Protein AF-A0AAV4WZP2-F1 (afdb_monomer_lite)

Foldseek 3Di:
DDPQLVQLLVLLVVVCVVVVHDSVVLPNSQLSVVCSQQLALDLVLSVVRPPDDNVSSVVCVNVSNVSSVVVCVVVVHDHRRPDDDDDPDDCDVVLVVLLVVDDPVLSVLVCCCVVPNLALVVSCVVSVHDSVVSLVSVLVSLLSPHDDDCVSVVDDVVLLVQLLLLCQEPPNVNPPVDQVVSCVSGDPPNDSSSNSNSLSNQCNVQNNPGSGHPVPPDDDDDDDDDDDDDDDDDDDDDDDDDDDDDDDDDDDDDDDDDDDDDDDDDDDDDDDDDDD

Radius of gyration: 31.9 Å; chains: 1; bounding box: 79×59×104 Å

Secondary structure (DSSP, 8-state):
--HHHHHHHHHHHHHHHHHT--HHHH--HHHHHHHHHH---SHHHHHTSTT--HHHHHHHHHHHHHHHHHHHHHHTPPS--------SS---HHHHHHHTTS-HHHHHHHHHHHHT-S-HHHHHHHTT--HHHHHHHHHHHHHTT---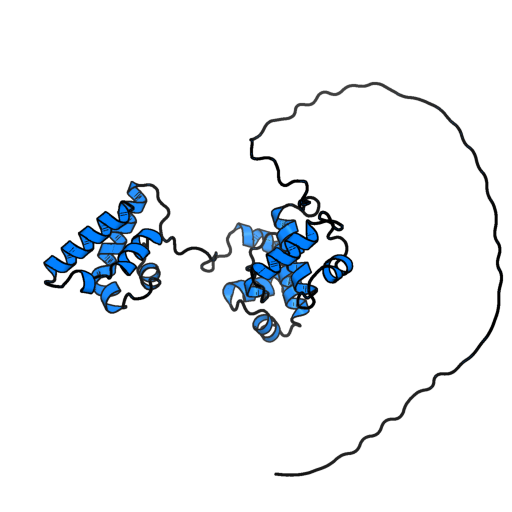-GGGGT--HHHHHHHHHHHHSTTTTT--S-HHHHHHHS-TT--HHHHHHHHHHHHHHH-TT----GGG------------------------------------------------------------

Sequence (276 aa):
MGDLYKKVMKLRNSIADNDGLAPYMVFSNKNLLDIATHRPVSIESLSQIEGIPSARISKFGKSIITLVKDFCKEHGLKDDVFSTAETSPQIQEADASLMEKLNSSIQATYLLSKNGTQDLNAVASARSLSINTVVNHMIEAIKIGLPASLSCFGMSQEIFDVISKVIQSPPLNGDVSRLTPIKQLCPEYIEFNHIKVVIAMLSQKYGVNEIPSESNKHSPEHQSSATRPDTSAIETSPSIISKENNSNKRKESSYFSQSKDAPAMKKLKSSKLFNL

Organism: NCBI:txid1538125

InterPro domains:
  IPR002121 HRDC domain [PF00570] (3-67)
  IPR002121 HRDC domain [PS50967] (1-78)
  IPR002121 HRDC domain [SM00341] (1-78)
  IPR010997 HRDC-like superfamily [SSF47819] (4-80)
  IPR029491 Helicase Helix-turn-helix domain [PF14493] (106-199)
  IPR044876 HRDC domain superfamily [G3DSA:1.10.150.80] (2-82)

pLDDT: mean 74.05, std 23.67, range [27.05, 96.94]

Structure (mmCIF, N/CA/C/O backbone):
data_AF-A0AAV4WZP2-F1
#
_entry.id   AF-A0AAV4WZP2-F1
#
loop_
_atom_site.group_PDB
_atom_site.id
_atom_site.type_symbol
_atom_site.label_atom_id
_atom_site.label_alt_id
_atom_site.label_comp_id
_atom_site.label_asym_id
_atom_site.label_entity_id
_atom_site.label_seq_id
_atom_site.pdbx_PDB_ins_code
_atom_site.Cartn_x
_atom_site.Cartn_y
_atom_site.Cartn_z
_atom_site.occupancy
_atom_site.B_iso_or_equiv
_atom_site.auth_seq_id
_atom_site.auth_comp_id
_atom_site.auth_asym_id
_atom_site.auth_atom_id
_atom_site.pdbx_PDB_model_num
ATOM 1 N N . MET A 1 1 ? -16.836 -4.167 -28.697 1.00 50.22 1 MET A N 1
ATOM 2 C CA . MET A 1 1 ? -15.424 -3.823 -28.994 1.00 50.22 1 MET A CA 1
ATOM 3 C C . MET A 1 1 ? -15.318 -2.314 -29.171 1.00 50.22 1 MET A C 1
ATOM 5 O O . MET A 1 1 ? -16.002 -1.788 -30.043 1.00 50.22 1 MET A O 1
ATOM 9 N N . GLY A 1 2 ? -14.557 -1.632 -28.307 1.00 76.62 2 GLY A N 1
ATOM 10 C CA . GLY A 1 2 ? -14.524 -0.162 -28.207 1.00 76.62 2 GLY A CA 1
ATOM 11 C C . GLY A 1 2 ? -13.910 0.551 -29.420 1.00 76.62 2 GLY A C 1
ATOM 12 O O . GLY A 1 2 ? -13.137 -0.037 -30.175 1.00 76.62 2 GLY A O 1
ATOM 13 N N . ASP A 1 3 ? -14.252 1.825 -29.613 1.00 85.69 3 ASP A N 1
ATOM 14 C CA . ASP A 1 3 ? -13.881 2.581 -30.819 1.00 85.69 3 ASP A CA 1
ATOM 15 C C . ASP A 1 3 ? -12.388 2.928 -30.904 1.00 85.69 3 ASP A C 1
ATOM 17 O O . ASP A 1 3 ? -11.824 2.925 -32.002 1.00 85.69 3 ASP A O 1
ATOM 21 N N . LEU A 1 4 ? -11.708 3.093 -29.762 1.00 86.31 4 LEU A N 1
ATOM 22 C CA . LEU A 1 4 ? -10.252 3.259 -29.718 1.00 86.31 4 LEU A CA 1
ATOM 23 C C . LEU A 1 4 ? -9.526 2.035 -30.289 1.00 86.31 4 LEU A C 1
ATOM 25 O O . LEU A 1 4 ? -8.651 2.182 -31.135 1.00 86.31 4 LEU A O 1
ATOM 29 N N . TYR A 1 5 ? -9.936 0.821 -29.907 1.00 89.56 5 TYR A N 1
ATOM 30 C CA . TYR A 1 5 ? -9.338 -0.421 -30.411 1.00 89.56 5 TYR A CA 1
ATOM 31 C C . TYR A 1 5 ? -9.370 -0.488 -31.943 1.00 89.56 5 TYR A C 1
ATOM 33 O O . TYR A 1 5 ? -8.372 -0.826 -32.577 1.00 89.56 5 TYR A O 1
ATOM 41 N N . LYS A 1 6 ? -10.494 -0.091 -32.556 1.00 89.88 6 LYS A N 1
ATOM 42 C CA . LYS A 1 6 ? -10.635 -0.046 -34.019 1.00 89.88 6 LYS A CA 1
ATOM 43 C C . LYS A 1 6 ? -9.667 0.961 -34.646 1.00 89.88 6 LYS A C 1
ATOM 45 O O . LYS A 1 6 ? -9.056 0.648 -35.668 1.00 89.88 6 LYS A O 1
ATOM 50 N N . LYS A 1 7 ? -9.509 2.152 -34.052 1.00 90.00 7 LYS A N 1
ATOM 51 C CA . LYS A 1 7 ? -8.556 3.171 -34.531 1.00 90.00 7 LYS A CA 1
ATOM 52 C C . LYS A 1 7 ? -7.106 2.670 -34.415 1.00 90.00 7 LYS A C 1
ATOM 54 O O . LYS A 1 7 ? -6.366 2.750 -35.393 1.00 90.00 7 LYS A O 1
ATOM 59 N N . VAL A 1 8 ? -6.718 2.079 -33.281 1.00 89.94 8 VAL A N 1
ATOM 60 C CA . VAL A 1 8 ? -5.356 1.542 -33.069 1.00 89.94 8 VAL A CA 1
ATOM 61 C C . VAL A 1 8 ? -5.075 0.367 -34.018 1.00 89.94 8 VAL A C 1
ATOM 63 O O . VAL A 1 8 ? -4.001 0.290 -34.611 1.00 89.94 8 VAL A O 1
ATOM 66 N N . MET A 1 9 ? -6.054 -0.513 -34.245 1.00 90.94 9 MET A N 1
ATOM 67 C CA . MET A 1 9 ? -5.939 -1.618 -35.203 1.00 90.94 9 MET A CA 1
ATOM 68 C C . MET A 1 9 ? -5.729 -1.123 -36.641 1.00 90.94 9 MET A C 1
ATOM 70 O O . MET A 1 9 ? -4.874 -1.656 -37.349 1.00 90.94 9 MET A O 1
ATOM 74 N N . LYS A 1 10 ? -6.469 -0.089 -37.067 1.00 91.75 10 LYS A N 1
ATOM 75 C CA . LYS A 1 10 ? -6.276 0.544 -38.382 1.00 91.75 10 LYS A CA 1
ATOM 76 C C . LYS A 1 10 ? -4.876 1.140 -38.519 1.00 91.75 10 LYS A C 1
ATOM 78 O O . LYS A 1 10 ? -4.220 0.903 -39.528 1.00 91.75 10 LYS A O 1
ATOM 83 N N . LEU A 1 11 ? -4.404 1.853 -37.495 1.00 91.19 11 LEU A N 1
ATOM 84 C CA . LEU A 1 11 ? -3.062 2.435 -37.491 1.00 91.19 11 LEU A CA 1
ATOM 85 C C . LEU A 1 11 ? -1.972 1.358 -37.579 1.00 91.19 11 LEU A C 1
ATOM 87 O O . LEU A 1 11 ? -1.056 1.488 -38.383 1.00 91.19 11 LEU A O 1
ATOM 91 N N . ARG A 1 12 ? -2.093 0.263 -36.818 1.00 92.69 12 ARG A N 1
ATOM 92 C CA . ARG A 1 12 ? -1.162 -0.873 -36.897 1.00 92.69 12 ARG A CA 1
ATOM 93 C C . ARG A 1 12 ? -1.079 -1.440 -38.313 1.00 92.69 12 ARG A C 1
ATOM 95 O O . ARG A 1 12 ? 0.021 -1.707 -38.780 1.00 92.69 12 ARG A O 1
ATOM 102 N N . ASN A 1 13 ? -2.221 -1.642 -38.968 1.00 89.88 13 ASN A N 1
ATOM 103 C CA . ASN A 1 13 ? -2.248 -2.177 -40.329 1.00 89.88 13 ASN A CA 1
ATOM 104 C C . ASN A 1 13 ? -1.582 -1.207 -41.313 1.00 89.88 13 ASN A C 1
ATOM 106 O O . ASN A 1 13 ? -0.731 -1.630 -42.077 1.00 89.88 13 ASN A O 1
ATOM 110 N N . SER A 1 14 ? -1.858 0.095 -41.207 1.00 92.38 14 SER A N 1
ATOM 111 C CA . SER A 1 14 ? -1.189 1.099 -42.044 1.00 92.38 14 SER A CA 1
ATOM 112 C C . SER A 1 14 ? 0.331 1.126 -41.840 1.00 92.38 14 SER A C 1
ATOM 114 O O . SER A 1 14 ? 1.073 1.236 -42.809 1.00 92.38 14 SER A O 1
ATOM 116 N N . ILE A 1 15 ? 0.810 0.995 -40.598 1.00 89.62 15 ILE A N 1
ATOM 117 C CA . ILE A 1 15 ? 2.249 0.897 -40.304 1.00 89.62 15 ILE A CA 1
ATOM 118 C C . ILE A 1 15 ? 2.842 -0.380 -40.911 1.00 89.62 15 ILE A C 1
ATOM 120 O O . ILE A 1 15 ? 3.926 -0.340 -41.481 1.00 89.62 15 ILE A O 1
ATOM 124 N N . ALA A 1 16 ? 2.135 -1.503 -40.789 1.00 90.38 16 ALA A N 1
ATOM 125 C CA . ALA A 1 16 ? 2.558 -2.787 -41.334 1.00 90.38 16 ALA A CA 1
ATOM 126 C C . ALA A 1 16 ? 2.685 -2.736 -42.866 1.00 90.38 16 ALA A C 1
ATOM 128 O O . ALA A 1 16 ? 3.709 -3.152 -43.400 1.00 90.38 16 ALA A O 1
ATOM 129 N N . ASP A 1 17 ? 1.704 -2.139 -43.544 1.00 91.25 17 ASP A N 1
ATOM 130 C CA . ASP A 1 17 ? 1.705 -1.967 -44.997 1.00 91.25 17 ASP A CA 1
ATOM 131 C C . ASP A 1 17 ? 2.852 -1.050 -45.460 1.00 91.25 17 ASP A C 1
ATOM 133 O O . ASP A 1 17 ? 3.549 -1.372 -46.419 1.00 91.25 17 ASP A O 1
ATOM 137 N N . ASN A 1 18 ? 3.098 0.056 -44.745 1.00 90.25 18 ASN A N 1
ATOM 138 C CA . ASN A 1 18 ? 4.170 1.006 -45.070 1.00 90.25 18 ASN A CA 1
ATOM 139 C C . ASN A 1 18 ? 5.578 0.417 -44.883 1.00 90.25 18 ASN A C 1
ATOM 141 O O . ASN A 1 18 ? 6.472 0.699 -45.678 1.00 90.25 18 ASN A O 1
ATOM 145 N N . ASP A 1 19 ? 5.778 -0.397 -43.844 1.00 86.62 19 ASP A N 1
ATOM 146 C CA . ASP A 1 19 ? 7.076 -1.009 -43.535 1.00 86.62 19 ASP A CA 1
ATOM 147 C C . ASP A 1 19 ? 7.271 -2.379 -44.219 1.00 86.62 19 ASP A C 1
ATOM 149 O O . ASP A 1 19 ? 8.322 -3.002 -44.050 1.00 86.62 19 ASP A O 1
ATOM 153 N N . GLY A 1 20 ? 6.274 -2.877 -44.963 1.00 88.12 20 GLY A N 1
ATOM 154 C CA . GLY A 1 20 ? 6.303 -4.211 -45.577 1.00 88.12 20 GLY A CA 1
ATOM 155 C C . GLY A 1 20 ? 6.345 -5.352 -44.552 1.00 88.12 20 GLY A C 1
ATOM 156 O O . GLY A 1 20 ? 6.921 -6.409 -44.810 1.00 88.12 20 GLY A O 1
ATOM 157 N N . LEU A 1 21 ? 5.778 -5.133 -43.365 1.00 86.88 21 LEU A N 1
ATOM 158 C CA . LEU A 1 21 ? 5.767 -6.077 -42.249 1.00 86.88 21 LEU A CA 1
ATOM 159 C C . LEU A 1 21 ? 4.391 -6.721 -42.091 1.00 86.88 21 LEU A C 1
ATOM 161 O O . LEU A 1 21 ? 3.366 -6.156 -42.456 1.00 86.88 21 LEU A O 1
ATOM 165 N N . ALA A 1 22 ? 4.337 -7.893 -41.460 1.00 84.31 22 ALA A N 1
ATOM 166 C CA . ALA A 1 22 ? 3.055 -8.460 -41.061 1.00 84.31 22 ALA A CA 1
ATOM 167 C C . ALA A 1 22 ? 2.465 -7.679 -39.861 1.00 84.31 22 ALA A C 1
ATOM 169 O O . ALA A 1 22 ? 3.214 -7.317 -38.949 1.00 84.31 22 ALA A O 1
ATOM 170 N N . PRO A 1 23 ? 1.134 -7.481 -39.764 1.00 83.69 23 PRO A N 1
ATOM 171 C CA . PRO A 1 23 ? 0.523 -6.674 -38.700 1.00 83.69 23 PRO A CA 1
ATOM 172 C C . PRO A 1 23 ? 0.910 -7.084 -37.272 1.00 83.69 23 PRO A C 1
ATOM 174 O O . PRO A 1 23 ? 1.132 -6.229 -36.416 1.00 83.69 23 PRO A O 1
ATOM 177 N N . TYR A 1 24 ? 1.057 -8.387 -37.013 1.00 84.88 24 TYR A N 1
ATOM 178 C CA . TYR A 1 24 ? 1.457 -8.898 -35.698 1.00 84.88 24 TYR A CA 1
ATOM 179 C C . TYR A 1 24 ? 2.913 -8.562 -35.321 1.00 84.88 24 TYR A C 1
ATOM 181 O O . TYR A 1 24 ? 3.245 -8.570 -34.135 1.00 84.88 24 TYR A O 1
ATOM 189 N N . MET A 1 25 ? 3.777 -8.258 -36.301 1.00 83.25 25 MET A N 1
ATOM 190 C CA . MET A 1 25 ? 5.163 -7.835 -36.061 1.00 83.25 25 MET A CA 1
ATOM 191 C C . MET A 1 25 ? 5.241 -6.400 -35.529 1.00 83.25 25 MET A C 1
ATOM 193 O O . MET A 1 25 ? 6.187 -6.070 -34.815 1.00 83.25 25 MET A O 1
ATOM 197 N N . VAL A 1 26 ? 4.237 -5.567 -35.827 1.00 85.06 26 VAL A N 1
ATOM 198 C CA . VAL A 1 26 ? 4.114 -4.206 -35.290 1.00 85.06 26 VAL A CA 1
ATOM 199 C C . VAL A 1 26 ? 3.608 -4.276 -33.844 1.00 85.06 26 VAL A C 1
ATOM 201 O O . VAL A 1 26 ? 4.347 -3.958 -32.913 1.00 85.06 26 VAL A O 1
ATOM 204 N N . PHE A 1 27 ? 2.392 -4.794 -33.636 1.00 86.62 27 PHE A N 1
ATOM 205 C CA . PHE A 1 27 ? 1.826 -5.073 -32.310 1.00 86.62 27 PHE A CA 1
ATOM 206 C C . PHE A 1 27 ? 0.909 -6.301 -32.345 1.00 86.62 27 PHE A C 1
ATOM 208 O O . PHE A 1 27 ? 0.144 -6.498 -33.293 1.00 86.62 27 PHE A O 1
ATOM 215 N N . SER A 1 28 ? 0.945 -7.109 -31.282 1.00 87.62 28 SER A N 1
ATOM 216 C CA . SER A 1 28 ? 0.040 -8.252 -31.135 1.00 87.62 28 SER A CA 1
ATOM 217 C C . SER A 1 28 ? -1.398 -7.790 -30.852 1.00 87.62 28 SER A C 1
ATOM 219 O O . SER A 1 28 ? -1.623 -6.666 -30.401 1.00 87.62 28 SER A O 1
ATOM 221 N N . ASN A 1 29 ? -2.386 -8.662 -31.071 1.00 85.81 29 ASN A N 1
ATOM 222 C CA . ASN A 1 29 ? -3.781 -8.348 -30.740 1.00 85.81 29 ASN A CA 1
ATOM 223 C C . ASN A 1 29 ? -3.993 -8.115 -29.232 1.00 85.81 29 ASN A C 1
ATOM 225 O O . ASN A 1 29 ? -4.819 -7.274 -28.883 1.00 85.81 29 ASN A O 1
ATOM 229 N N . LYS A 1 30 ? -3.231 -8.811 -28.368 1.00 85.50 30 LYS A N 1
ATOM 230 C CA . LYS A 1 30 ? -3.209 -8.572 -26.914 1.00 85.50 30 LYS A CA 1
ATOM 231 C C . LYS A 1 30 ? -2.755 -7.136 -26.635 1.00 85.50 30 LYS A C 1
ATOM 233 O O . LYS A 1 30 ? -3.487 -6.375 -26.023 1.00 85.50 30 LYS A O 1
ATOM 238 N N . ASN A 1 31 ? -1.642 -6.720 -27.241 1.00 88.38 31 ASN A N 1
ATOM 239 C CA . ASN A 1 31 ? -1.088 -5.377 -27.055 1.00 88.38 31 ASN A CA 1
ATOM 240 C C . ASN A 1 31 ? -2.079 -4.288 -27.507 1.00 88.38 31 ASN A C 1
ATOM 242 O O . ASN A 1 31 ? -2.196 -3.259 -26.858 1.00 88.38 31 ASN A O 1
ATOM 246 N N . LEU A 1 32 ? -2.818 -4.502 -28.604 1.00 89.50 32 LEU A N 1
ATOM 247 C CA . LEU A 1 32 ? -3.851 -3.555 -29.049 1.00 89.50 32 LEU A CA 1
ATOM 248 C C . LEU A 1 32 ? -4.999 -3.416 -28.044 1.00 89.50 32 LEU A C 1
ATOM 250 O O . LEU A 1 32 ? -5.520 -2.316 -27.856 1.00 89.50 32 LEU A O 1
ATOM 254 N N . LEU A 1 33 ? -5.412 -4.529 -27.435 1.00 86.56 33 LEU A N 1
ATOM 255 C CA . LEU A 1 33 ? -6.448 -4.540 -26.409 1.00 86.56 33 LEU A CA 1
ATOM 256 C C . LEU A 1 33 ? -5.966 -3.805 -25.154 1.00 86.56 33 LEU A C 1
ATOM 258 O O . LEU A 1 33 ? -6.688 -2.954 -24.637 1.00 86.56 33 LEU A O 1
ATOM 262 N N . ASP A 1 34 ? -4.730 -4.062 -24.736 1.00 85.31 34 ASP A N 1
ATOM 263 C CA . ASP A 1 34 ? -4.111 -3.427 -23.572 1.00 85.31 34 ASP A CA 1
ATOM 264 C C . ASP A 1 34 ? -3.917 -1.919 -23.799 1.00 85.31 34 ASP A C 1
ATOM 266 O O . ASP A 1 34 ? -4.256 -1.120 -22.933 1.00 85.31 34 ASP A O 1
ATOM 270 N N . ILE A 1 35 ? -3.495 -1.491 -24.996 1.00 89.25 35 ILE A N 1
ATOM 271 C CA . ILE A 1 35 ? -3.401 -0.066 -25.371 1.00 89.25 35 ILE A CA 1
ATOM 272 C C . ILE A 1 35 ? -4.782 0.599 -25.343 1.00 89.25 35 ILE A C 1
ATOM 274 O O . ILE A 1 35 ? -4.922 1.717 -24.851 1.00 89.25 35 ILE A O 1
ATOM 278 N N . ALA A 1 36 ? -5.818 -0.064 -25.861 1.00 87.88 36 ALA A N 1
ATOM 279 C CA . ALA A 1 36 ? -7.172 0.488 -25.852 1.00 87.88 36 ALA A CA 1
ATOM 280 C C . ALA A 1 36 ? -7.765 0.573 -24.433 1.00 87.88 36 ALA A C 1
ATOM 282 O O . ALA A 1 36 ? -8.590 1.449 -24.165 1.00 87.88 36 ALA A O 1
ATOM 283 N N . THR A 1 37 ? -7.337 -0.321 -23.541 1.00 84.31 37 THR A N 1
ATOM 284 C CA . THR A 1 37 ? -7.781 -0.390 -22.144 1.00 84.31 37 THR A CA 1
ATOM 285 C C . THR A 1 37 ? -7.052 0.638 -21.281 1.00 84.31 37 THR A C 1
ATOM 287 O O . THR A 1 37 ? -7.698 1.422 -20.588 1.00 84.31 37 THR A O 1
ATOM 290 N N . HIS A 1 38 ? -5.721 0.680 -21.376 1.00 83.81 38 HIS A N 1
ATOM 291 C CA . HIS A 1 38 ? -4.853 1.506 -20.536 1.00 83.81 38 HIS A CA 1
ATOM 292 C C . HIS A 1 38 ? -4.548 2.889 -21.108 1.00 83.81 38 HIS A C 1
ATOM 294 O O . HIS A 1 38 ? -4.080 3.757 -20.386 1.00 83.81 38 HIS A O 1
ATOM 300 N N . ARG A 1 39 ? -4.834 3.135 -22.389 1.00 87.81 39 ARG A N 1
ATOM 301 C CA . ARG A 1 39 ? -4.723 4.451 -23.043 1.00 87.81 39 ARG A CA 1
ATOM 302 C C . ARG A 1 39 ? -3.391 5.183 -22.764 1.00 87.81 39 ARG A C 1
ATOM 304 O O . ARG A 1 39 ? -3.430 6.331 -22.324 1.00 87.81 39 ARG A O 1
ATOM 311 N N . PRO A 1 40 ? -2.230 4.554 -23.043 1.00 87.56 40 PRO A N 1
ATOM 312 C CA . PRO A 1 40 ? -0.925 5.166 -22.819 1.00 87.56 40 PRO A CA 1
ATOM 313 C C . PRO A 1 40 ? -0.735 6.439 -23.658 1.00 87.56 40 PRO A C 1
ATOM 315 O O . PRO A 1 40 ? -0.868 6.393 -24.884 1.00 87.56 40 PRO A O 1
ATOM 318 N N . VAL A 1 41 ? -0.354 7.548 -23.024 1.00 87.12 41 VAL A N 1
ATOM 319 C CA . VAL A 1 41 ? -0.007 8.822 -23.689 1.00 87.12 41 VAL A CA 1
ATOM 320 C C . VAL A 1 41 ? 1.462 9.217 -23.526 1.00 87.12 41 VAL A C 1
ATOM 322 O O . VAL A 1 41 ? 1.880 10.276 -24.002 1.00 87.12 41 VAL A O 1
ATOM 325 N N . SER A 1 42 ? 2.273 8.349 -22.920 1.00 84.69 42 SER A N 1
ATOM 326 C CA . SER A 1 42 ? 3.722 8.508 -22.819 1.00 84.69 42 SER A CA 1
ATOM 327 C C . SER A 1 42 ? 4.467 7.236 -23.241 1.00 84.69 42 SER A C 1
ATOM 329 O O . SER A 1 42 ? 3.902 6.141 -23.297 1.00 84.69 42 SER A O 1
ATOM 331 N N . ILE A 1 43 ? 5.755 7.384 -23.567 1.00 85.38 43 ILE A N 1
ATOM 332 C CA . ILE A 1 43 ? 6.635 6.253 -23.906 1.00 85.38 43 ILE A CA 1
ATOM 333 C C . ILE A 1 43 ? 6.802 5.328 -22.696 1.00 85.38 43 ILE A C 1
ATOM 335 O O . ILE A 1 43 ? 6.805 4.108 -22.853 1.00 85.38 43 ILE A O 1
ATOM 339 N N . GLU A 1 44 ? 6.902 5.910 -21.502 1.00 81.00 44 GLU A N 1
ATOM 340 C CA . GLU A 1 44 ? 7.012 5.179 -20.242 1.00 81.00 44 GLU A CA 1
ATOM 341 C C . GLU A 1 44 ? 5.750 4.355 -19.990 1.00 81.00 44 GLU A C 1
ATOM 343 O O . GLU A 1 44 ? 5.844 3.148 -19.783 1.00 81.00 44 GLU A O 1
ATOM 348 N N . SER A 1 45 ? 4.570 4.957 -20.142 1.00 82.88 45 SER A N 1
ATOM 349 C CA . SER A 1 45 ? 3.281 4.269 -20.024 1.00 82.88 45 SER A CA 1
ATOM 350 C C . SER A 1 45 ? 3.170 3.132 -21.045 1.00 82.88 45 SER A C 1
ATOM 352 O O . SER A 1 45 ? 2.807 2.010 -20.711 1.00 82.88 45 SER A O 1
ATOM 354 N N . LEU A 1 46 ? 3.569 3.367 -22.300 1.00 85.19 46 LEU A N 1
ATOM 355 C CA . LEU A 1 46 ? 3.549 2.327 -23.333 1.00 85.19 46 LEU A CA 1
ATOM 356 C C . LEU A 1 46 ? 4.505 1.160 -23.017 1.00 85.19 46 LEU A C 1
ATOM 358 O O . LEU A 1 46 ? 4.224 0.027 -23.402 1.00 85.19 46 LEU A O 1
ATOM 362 N N . SER A 1 47 ? 5.605 1.418 -22.302 1.00 85.19 47 SER A N 1
ATOM 363 C CA . SER A 1 47 ? 6.553 0.384 -21.861 1.00 85.19 47 SER A CA 1
ATOM 364 C C . SER A 1 47 ? 6.035 -0.512 -20.740 1.00 85.19 47 SER A C 1
ATOM 366 O O . SER A 1 47 ? 6.535 -1.622 -20.578 1.00 85.19 47 SER A O 1
ATOM 368 N N . GLN A 1 48 ? 5.005 -0.072 -20.015 1.00 82.81 48 GLN A N 1
ATOM 369 C CA . GLN A 1 48 ? 4.351 -0.879 -18.983 1.00 82.81 48 GLN A CA 1
ATOM 370 C C . GLN A 1 48 ? 3.456 -1.978 -19.573 1.00 82.81 48 GLN A C 1
ATOM 372 O O . GLN A 1 48 ? 3.055 -2.893 -18.858 1.00 82.81 48 GLN A O 1
ATOM 377 N N . ILE A 1 49 ? 3.145 -1.917 -20.873 1.00 83.88 49 ILE A N 1
ATOM 378 C CA . ILE A 1 49 ? 2.358 -2.953 -21.543 1.00 83.88 49 ILE A CA 1
ATOM 379 C C . ILE A 1 49 ? 3.239 -4.174 -21.813 1.00 83.88 49 ILE A C 1
ATOM 381 O O . ILE A 1 49 ? 4.212 -4.129 -22.571 1.00 83.88 49 ILE A O 1
ATOM 385 N N . GLU A 1 50 ? 2.853 -5.291 -21.206 1.00 79.12 50 GLU A N 1
ATOM 386 C CA . GLU A 1 50 ? 3.561 -6.559 -21.304 1.00 79.12 50 GLU A CA 1
ATOM 387 C C . GLU A 1 50 ? 3.675 -7.043 -22.763 1.00 79.12 50 GLU A C 1
ATOM 389 O O . GLU A 1 50 ? 2.718 -7.027 -23.537 1.00 79.12 50 GLU A O 1
ATOM 394 N N . GLY A 1 51 ? 4.860 -7.522 -23.153 1.00 78.69 51 GLY A N 1
ATOM 395 C CA . GLY A 1 51 ? 5.067 -8.118 -24.476 1.00 78.69 51 GLY A CA 1
ATOM 396 C C . GLY A 1 51 ? 5.303 -7.113 -25.609 1.00 78.69 51 GLY A C 1
ATOM 397 O O . GLY A 1 51 ? 5.257 -7.496 -26.786 1.00 78.69 51 GLY A O 1
ATOM 398 N N . ILE A 1 52 ? 5.592 -5.844 -25.291 1.00 84.69 52 ILE A N 1
ATOM 399 C CA . ILE A 1 52 ? 6.127 -4.871 -26.250 1.00 84.69 52 ILE A CA 1
ATOM 400 C C . ILE A 1 52 ? 7.642 -4.683 -26.030 1.00 84.69 52 ILE A C 1
ATOM 402 O O . ILE A 1 52 ? 8.053 -4.086 -25.040 1.00 84.69 52 ILE A O 1
ATOM 406 N N . PRO A 1 53 ? 8.505 -5.122 -26.967 1.00 80.94 53 PRO A N 1
ATOM 407 C CA . PRO A 1 53 ? 9.937 -4.844 -26.892 1.00 80.94 53 PRO A CA 1
ATOM 408 C C . PRO A 1 53 ? 10.243 -3.349 -27.046 1.00 80.94 53 PRO A C 1
ATOM 410 O O . PRO A 1 53 ? 9.641 -2.674 -27.888 1.00 80.94 53 PRO A O 1
ATOM 413 N N . SER A 1 54 ? 11.261 -2.855 -26.336 1.00 80.19 54 SER A N 1
ATOM 414 C CA . SER A 1 54 ? 11.716 -1.452 -26.384 1.00 80.19 54 SER A CA 1
ATOM 415 C C . SER A 1 54 ? 12.010 -0.948 -27.803 1.00 80.19 54 SER A C 1
ATOM 417 O O . SER A 1 54 ? 11.665 0.181 -28.149 1.00 80.19 54 SER A O 1
ATOM 419 N N . ALA A 1 55 ? 12.556 -1.805 -28.670 1.00 82.25 55 ALA A N 1
ATOM 420 C CA . ALA A 1 55 ? 12.797 -1.489 -30.078 1.00 82.25 55 ALA A CA 1
ATOM 421 C C . ALA A 1 55 ? 11.505 -1.128 -30.841 1.00 82.25 55 ALA A C 1
ATOM 423 O O . ALA A 1 55 ? 11.505 -0.217 -31.669 1.00 82.25 55 ALA A O 1
ATOM 424 N N . ARG A 1 56 ? 10.381 -1.795 -30.539 1.00 83.00 56 ARG A N 1
ATOM 425 C CA . ARG A 1 56 ? 9.080 -1.504 -31.170 1.00 83.00 56 ARG A CA 1
ATOM 426 C C . ARG A 1 56 ? 8.453 -0.232 -30.612 1.00 83.00 56 ARG A C 1
ATOM 428 O O . ARG A 1 56 ? 7.855 0.524 -31.369 1.00 83.00 56 ARG A O 1
ATOM 435 N N . ILE A 1 57 ? 8.634 0.034 -29.319 1.00 86.00 57 ILE A N 1
ATOM 436 C CA . ILE A 1 57 ? 8.208 1.288 -28.678 1.00 86.00 57 ILE A CA 1
ATOM 437 C C . ILE A 1 57 ? 8.938 2.472 -29.311 1.00 86.00 57 ILE A C 1
ATOM 439 O O . ILE A 1 57 ? 8.308 3.453 -29.693 1.00 86.00 57 ILE A O 1
ATOM 443 N N . SER A 1 58 ? 10.255 2.359 -29.481 1.00 85.75 58 SER A N 1
ATOM 444 C CA . SER A 1 58 ? 11.067 3.405 -30.106 1.00 85.75 58 SER A CA 1
ATOM 445 C C . SER A 1 58 ? 10.632 3.680 -31.549 1.00 85.75 58 SER A C 1
ATOM 447 O O . SER A 1 58 ? 10.479 4.838 -31.942 1.00 85.75 58 SER A O 1
ATOM 449 N N . LYS A 1 59 ? 10.360 2.618 -32.320 1.00 84.56 59 LYS A N 1
ATOM 450 C CA . LYS A 1 59 ? 10.025 2.720 -33.745 1.00 84.56 59 LYS A CA 1
ATOM 451 C C . LYS A 1 59 ? 8.575 3.149 -34.014 1.00 84.56 59 LYS A C 1
ATOM 453 O O . LYS A 1 59 ? 8.343 3.977 -34.887 1.00 84.56 59 LYS A O 1
ATOM 458 N N . PHE A 1 60 ? 7.604 2.615 -33.273 1.00 87.00 60 PHE A N 1
ATOM 459 C CA . PHE A 1 60 ? 6.169 2.775 -33.566 1.00 87.00 60 PHE A CA 1
ATOM 460 C C . PHE A 1 60 ? 5.372 3.467 -32.454 1.00 87.00 60 PHE A C 1
ATOM 462 O O . PHE A 1 60 ? 4.233 3.884 -32.673 1.00 87.00 60 PHE A O 1
ATOM 469 N N . GLY A 1 61 ? 5.947 3.604 -31.258 1.00 84.94 61 GLY A N 1
ATOM 470 C CA . GLY A 1 61 ? 5.237 4.085 -30.074 1.00 84.94 61 GLY A CA 1
ATOM 471 C C . GLY A 1 61 ? 4.738 5.520 -30.198 1.00 84.94 61 GLY A C 1
ATOM 472 O O . GLY A 1 61 ? 3.623 5.801 -29.773 1.00 84.94 61 GLY A O 1
ATOM 473 N N . LYS A 1 62 ? 5.495 6.411 -30.854 1.00 88.50 62 LYS A N 1
ATOM 474 C CA . LYS A 1 62 ? 5.081 7.811 -31.065 1.00 88.50 62 LYS A CA 1
ATOM 475 C C . LYS A 1 62 ? 3.745 7.915 -31.805 1.00 88.50 62 LYS A C 1
ATOM 477 O O . LYS A 1 62 ? 2.869 8.652 -31.370 1.00 88.50 62 LYS A O 1
ATOM 482 N N . SER A 1 63 ? 3.566 7.146 -32.878 1.00 88.00 63 SER A N 1
ATOM 483 C CA . SER A 1 63 ? 2.338 7.165 -33.681 1.00 88.00 63 SER A CA 1
ATOM 484 C C . SER A 1 63 ? 1.126 6.675 -32.886 1.00 88.00 63 SER A C 1
ATOM 486 O O . SER A 1 63 ? 0.043 7.246 -32.991 1.00 88.00 63 SER A O 1
ATOM 488 N N . ILE A 1 64 ? 1.315 5.641 -32.060 1.00 89.00 64 ILE A N 1
ATOM 489 C CA . ILE A 1 64 ? 0.271 5.105 -31.177 1.00 89.00 64 ILE A CA 1
ATOM 490 C C . ILE A 1 64 ? -0.107 6.124 -30.102 1.00 89.00 64 ILE A C 1
ATOM 492 O O . ILE A 1 64 ? -1.289 6.392 -29.913 1.00 89.00 64 ILE A O 1
ATOM 496 N N . ILE A 1 65 ? 0.887 6.709 -29.431 1.00 89.75 65 ILE A N 1
ATOM 497 C CA . ILE A 1 65 ? 0.690 7.699 -28.367 1.00 89.75 65 ILE A CA 1
ATOM 498 C C . ILE A 1 65 ? -0.099 8.901 -28.886 1.00 89.75 65 ILE A C 1
ATOM 500 O O . ILE A 1 65 ? -1.066 9.314 -28.251 1.00 89.75 65 ILE A O 1
ATOM 504 N N . THR A 1 66 ? 0.268 9.435 -30.054 1.00 90.12 66 THR A N 1
ATOM 505 C CA . THR A 1 66 ? -0.456 10.555 -30.668 1.00 90.12 66 THR A CA 1
ATOM 506 C C . THR A 1 66 ? -1.912 10.186 -30.943 1.00 90.12 66 THR A C 1
ATOM 508 O O . THR A 1 66 ? -2.810 10.909 -30.525 1.00 90.12 66 THR A O 1
ATOM 511 N N . LEU A 1 67 ? -2.164 9.019 -31.548 1.00 90.75 67 LEU A N 1
ATOM 512 C CA . LEU A 1 67 ? -3.524 8.553 -31.829 1.00 90.75 67 LEU A CA 1
ATOM 513 C C . LEU A 1 67 ? -4.372 8.414 -30.555 1.00 90.75 67 LEU A C 1
ATOM 515 O O . LEU A 1 67 ? -5.531 8.826 -30.535 1.00 90.75 67 LEU A O 1
ATOM 519 N N . VAL A 1 68 ? -3.810 7.808 -29.506 1.00 88.38 68 VAL A N 1
ATOM 520 C CA . VAL A 1 68 ? -4.497 7.614 -28.221 1.00 88.38 68 VAL A CA 1
ATOM 521 C C . VAL A 1 68 ? -4.790 8.964 -27.570 1.00 88.38 68 VAL A C 1
ATOM 523 O O . VAL A 1 68 ? -5.913 9.193 -27.126 1.00 88.38 68 VAL A O 1
ATOM 526 N N . LYS A 1 69 ? -3.818 9.879 -27.569 1.00 87.25 69 LYS A N 1
ATOM 527 C CA . LYS A 1 69 ? -3.956 11.228 -27.012 1.00 87.25 69 LYS A CA 1
ATOM 528 C C . LYS A 1 69 ? -5.049 12.030 -27.712 1.00 87.25 69 LYS A C 1
ATOM 530 O O . LYS A 1 69 ? -5.870 12.654 -27.041 1.00 87.25 69 LYS A O 1
ATOM 535 N N . ASP A 1 70 ? -5.083 11.994 -29.039 1.00 87.50 70 ASP A N 1
ATOM 536 C CA . ASP A 1 70 ? -6.091 12.704 -29.825 1.00 87.50 70 ASP A CA 1
ATOM 537 C C . ASP A 1 70 ? -7.483 12.109 -29.598 1.00 87.50 70 ASP A C 1
ATOM 539 O O . ASP A 1 70 ? -8.443 12.848 -29.388 1.00 87.50 70 ASP A O 1
ATOM 543 N N . PHE A 1 71 ? -7.587 10.779 -29.521 1.00 87.88 71 PHE A N 1
ATOM 544 C CA . PHE A 1 71 ? -8.843 10.105 -29.201 1.00 87.88 71 PHE A CA 1
ATOM 545 C C . PHE A 1 71 ? -9.364 10.457 -27.801 1.00 87.88 71 PHE A C 1
ATOM 547 O O . PHE A 1 71 ? -10.552 10.729 -27.636 1.00 87.88 71 PHE A O 1
ATOM 554 N N . CYS A 1 72 ? -8.496 10.468 -26.786 1.00 84.56 72 CYS A N 1
ATOM 555 C CA . CYS A 1 72 ? -8.889 10.829 -25.424 1.00 84.56 72 CYS A CA 1
ATOM 556 C C . CYS A 1 72 ? -9.392 12.274 -25.344 1.00 84.56 72 CYS A C 1
ATOM 558 O O . CYS A 1 72 ? -10.409 12.522 -24.701 1.00 84.56 72 CYS A O 1
ATOM 560 N N . LYS A 1 73 ? -8.735 13.208 -26.044 1.00 85.19 73 LYS A N 1
ATOM 561 C CA . LYS A 1 73 ? -9.171 14.610 -26.128 1.00 85.19 73 LYS A CA 1
ATOM 562 C C . LYS A 1 73 ? -10.513 14.768 -26.838 1.00 85.19 73 LYS A C 1
ATOM 564 O O . LYS A 1 73 ? -11.369 15.491 -26.346 1.00 85.19 73 LYS A O 1
ATOM 569 N N . GLU A 1 74 ? -10.694 14.090 -27.970 1.00 85.31 74 GLU A N 1
ATOM 570 C CA . GLU A 1 74 ? -11.920 14.139 -28.779 1.00 85.31 74 GLU A CA 1
ATOM 571 C C . GLU A 1 74 ? -13.143 13.617 -28.005 1.00 85.31 74 GLU A C 1
ATOM 573 O O . GLU A 1 74 ? -14.241 14.148 -28.140 1.00 85.31 74 GLU A O 1
ATOM 578 N N . HIS A 1 75 ? -12.945 12.604 -27.156 1.00 83.19 75 HIS A N 1
ATOM 579 C CA . HIS A 1 75 ? -14.022 11.929 -26.428 1.00 83.19 75 HIS A CA 1
ATOM 580 C C . HIS A 1 75 ? -14.086 12.261 -24.924 1.00 83.19 75 HIS A C 1
ATOM 582 O O . HIS A 1 75 ? -14.881 11.653 -24.209 1.00 83.19 75 HIS A O 1
ATOM 588 N N . GLY A 1 76 ? -13.265 13.195 -24.427 1.00 77.06 76 GLY A N 1
ATOM 589 C CA . GLY A 1 76 ? -13.229 13.583 -23.009 1.00 77.06 76 GLY A CA 1
ATOM 590 C C . GLY A 1 76 ? -12.858 12.440 -22.051 1.00 77.06 76 GLY A C 1
ATOM 591 O O . GLY A 1 76 ? -13.346 12.387 -20.923 1.00 77.06 76 GLY A O 1
ATOM 592 N N . LEU A 1 77 ? -12.038 11.488 -22.502 1.00 77.69 77 LEU A N 1
ATOM 593 C CA . LEU A 1 77 ? -11.660 10.300 -21.731 1.00 77.69 77 LEU A CA 1
ATOM 594 C C . LEU A 1 77 ? -10.372 10.542 -20.937 1.00 77.69 77 LEU A C 1
ATOM 596 O O . LEU A 1 77 ? -9.459 11.207 -21.418 1.00 77.69 77 LEU A O 1
ATOM 600 N N . LYS A 1 78 ? -10.267 9.927 -19.752 1.00 72.38 78 LYS A N 1
ATOM 601 C CA . LYS A 1 78 ? -9.022 9.910 -18.963 1.00 72.38 78 LYS A CA 1
ATOM 602 C C . LYS A 1 78 ? -7.927 9.146 -19.711 1.00 72.38 78 LYS A C 1
ATOM 604 O O . LYS A 1 78 ? -8.162 8.000 -20.099 1.00 72.38 78 LYS A O 1
ATOM 609 N N . ASP A 1 79 ? -6.771 9.753 -19.905 1.00 78.56 79 ASP A N 1
ATOM 610 C CA . ASP A 1 79 ? -5.550 9.144 -20.430 1.00 78.56 79 ASP A CA 1
ATOM 611 C C . ASP A 1 79 ? -4.750 8.403 -19.339 1.00 78.56 79 ASP A C 1
ATOM 613 O O . ASP A 1 79 ? -5.060 8.524 -18.156 1.00 78.56 79 ASP A O 1
ATOM 617 N N . ASP A 1 80 ? -3.784 7.566 -19.746 1.00 71.44 80 ASP A N 1
ATOM 618 C CA . ASP A 1 80 ? -2.876 6.806 -18.864 1.00 71.44 80 ASP A CA 1
ATOM 619 C C . ASP A 1 80 ? -3.587 6.002 -17.754 1.00 71.44 80 ASP A C 1
ATOM 621 O O . ASP A 1 80 ? -3.247 6.032 -16.573 1.00 71.44 80 ASP A O 1
ATOM 625 N N . VAL A 1 81 ? -4.580 5.206 -18.148 1.00 67.00 81 VAL A N 1
ATOM 626 C CA . VAL A 1 81 ? -5.354 4.319 -17.268 1.00 67.00 81 VAL A CA 1
ATOM 627 C C . VAL A 1 81 ? -4.634 2.988 -17.033 1.00 67.00 81 VAL A C 1
ATOM 629 O O . VAL A 1 81 ? -5.177 1.908 -17.255 1.00 67.00 81 VAL A O 1
ATOM 632 N N . PHE A 1 82 ? -3.402 3.033 -16.546 1.00 65.00 82 PHE A N 1
ATOM 633 C CA . PHE A 1 82 ? -2.781 1.880 -15.892 1.00 65.00 82 PHE A CA 1
ATOM 634 C C . PHE A 1 82 ? -3.339 1.840 -14.460 1.00 65.00 82 PHE A C 1
ATOM 636 O O . PHE A 1 82 ? -2.980 2.665 -13.626 1.00 65.00 82 PHE A O 1
ATOM 643 N N . SER A 1 83 ? -4.343 0.993 -14.190 1.00 48.56 83 SER A N 1
ATOM 644 C CA . SER A 1 83 ? -5.122 1.096 -12.943 1.00 48.56 83 SER A CA 1
ATOM 645 C C . SER A 1 83 ? -4.316 0.757 -11.683 1.00 48.56 83 SER A C 1
ATOM 647 O O . SER A 1 83 ? -3.956 -0.391 -11.441 1.00 48.56 83 SER A O 1
ATOM 649 N N . THR A 1 84 ? -4.171 1.807 -10.869 1.00 42.38 84 THR A N 1
ATOM 650 C CA . THR A 1 84 ? -4.165 1.873 -9.398 1.00 42.38 84 THR A CA 1
ATOM 651 C C . THR A 1 84 ? -2.975 1.283 -8.641 1.00 42.38 84 THR A C 1
ATOM 653 O O . THR A 1 84 ? -3.064 0.230 -8.018 1.00 42.38 84 THR A O 1
ATOM 656 N N . ALA A 1 85 ? -1.944 2.104 -8.482 1.00 33.56 85 ALA A N 1
ATOM 657 C CA . ALA A 1 85 ? -1.674 2.653 -7.159 1.00 33.56 85 ALA A CA 1
ATOM 658 C C . ALA A 1 85 ? -1.418 4.150 -7.329 1.00 33.56 85 ALA A C 1
ATOM 660 O O . ALA A 1 85 ? -0.702 4.571 -8.232 1.00 33.56 85 ALA A O 1
ATOM 661 N N . GLU A 1 86 ? -2.056 4.956 -6.494 1.00 49.09 86 GLU A N 1
ATOM 662 C CA . GLU A 1 86 ? -1.738 6.367 -6.355 1.00 49.09 86 GLU A CA 1
ATOM 663 C C . GLU A 1 86 ? -0.215 6.599 -6.289 1.00 49.09 86 GLU A C 1
ATOM 665 O O . GLU A 1 86 ? 0.490 5.910 -5.541 1.00 49.09 86 GLU A O 1
ATOM 670 N N . THR A 1 87 ? 0.212 7.678 -6.959 1.00 41.28 87 THR A N 1
ATOM 671 C CA . THR A 1 87 ? 1.416 8.482 -6.675 1.00 41.28 87 THR A CA 1
ATOM 672 C C . THR A 1 87 ? 2.696 8.123 -7.459 1.00 41.28 87 THR A C 1
ATOM 674 O O . THR A 1 87 ? 3.480 7.272 -7.058 1.00 41.28 87 THR A O 1
ATOM 677 N N . SER A 1 88 ? 2.982 8.898 -8.515 1.00 37.22 88 SER A N 1
ATOM 678 C CA . SER A 1 88 ? 4.349 9.405 -8.746 1.00 37.22 88 SER A CA 1
ATOM 679 C C . SER A 1 88 ? 4.605 10.522 -7.713 1.00 37.22 88 SER A C 1
ATOM 681 O O . SER A 1 88 ? 3.645 11.216 -7.365 1.00 37.22 88 SER A O 1
ATOM 683 N N . PRO A 1 89 ? 5.820 10.669 -7.146 1.00 42.75 89 PRO A N 1
ATOM 684 C CA . PRO A 1 89 ? 6.063 11.248 -5.826 1.00 42.75 89 PRO A CA 1
ATOM 685 C C . PRO A 1 89 ? 5.979 12.774 -5.850 1.00 42.75 89 PRO A C 1
ATOM 687 O O . PRO A 1 89 ? 6.984 13.479 -5.825 1.00 42.75 89 PRO A O 1
ATOM 690 N N . GLN A 1 90 ? 4.762 13.295 -5.865 1.00 42.56 90 GLN A N 1
ATOM 691 C CA . GLN A 1 90 ? 4.465 14.606 -5.317 1.00 42.56 90 GLN A CA 1
ATOM 692 C C . GLN A 1 90 ? 3.382 14.380 -4.277 1.00 42.56 90 GLN A C 1
ATOM 694 O O . GLN A 1 90 ? 2.291 13.911 -4.599 1.00 42.56 90 GLN A O 1
ATOM 699 N N . ILE A 1 91 ? 3.732 14.618 -3.013 1.00 53.09 91 ILE A N 1
ATOM 700 C CA . ILE A 1 91 ? 2.768 14.711 -1.919 1.00 53.09 91 ILE A CA 1
ATOM 701 C C . ILE A 1 91 ? 1.681 15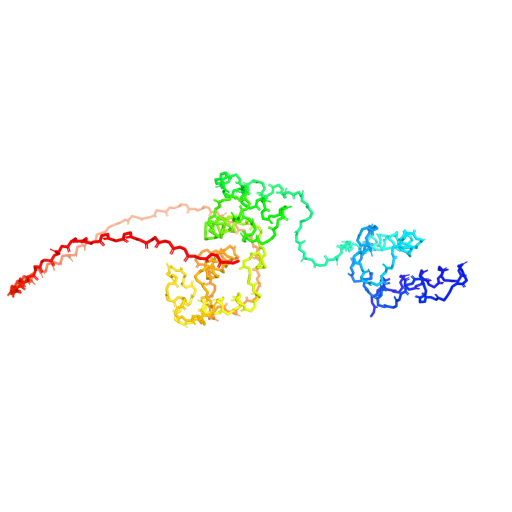.661 -2.429 1.00 53.09 91 ILE A C 1
ATOM 703 O O . ILE A 1 91 ? 1.989 16.814 -2.732 1.00 53.09 91 ILE A O 1
ATOM 707 N N . GLN A 1 92 ? 0.455 15.169 -2.624 1.00 61.41 92 GLN A N 1
ATOM 708 C CA . GLN A 1 92 ? -0.652 16.035 -3.027 1.00 61.41 92 GLN A CA 1
ATOM 709 C C . GLN A 1 92 ? -0.752 17.146 -1.969 1.00 61.41 92 GLN A C 1
ATOM 711 O O . GLN A 1 92 ? -0.545 16.869 -0.790 1.00 61.41 92 GLN A O 1
ATOM 716 N N . GLU A 1 93 ? -1.032 18.400 -2.337 1.00 59.50 93 GLU A N 1
ATOM 717 C CA . GLU A 1 93 ? -1.068 19.516 -1.366 1.00 59.50 93 GLU A CA 1
ATOM 718 C C . GLU A 1 93 ? -1.956 19.207 -0.141 1.00 59.50 93 GLU A C 1
ATOM 720 O O . GLU A 1 93 ? -1.648 19.600 0.986 1.00 59.50 93 GLU A O 1
ATOM 725 N N . ALA A 1 94 ? -3.012 18.412 -0.348 1.00 64.25 94 ALA A N 1
ATOM 726 C CA . ALA A 1 94 ? -3.862 17.869 0.706 1.00 64.25 94 ALA A CA 1
ATOM 727 C C . ALA A 1 94 ? -3.106 16.954 1.693 1.00 64.25 94 ALA A C 1
ATOM 729 O O . ALA A 1 94 ? -3.237 17.125 2.905 1.00 64.25 94 ALA A O 1
ATOM 730 N N . ASP A 1 95 ? -2.272 16.033 1.204 1.00 77.94 95 ASP A N 1
ATOM 731 C CA . ASP A 1 95 ? -1.448 15.148 2.036 1.00 77.94 95 ASP A CA 1
ATOM 732 C C . ASP A 1 95 ? -0.404 15.942 2.833 1.00 77.94 95 ASP A C 1
ATOM 734 O O . ASP A 1 95 ? -0.143 15.624 3.994 1.00 77.94 95 ASP A O 1
ATOM 738 N N . ALA A 1 96 ? 0.160 17.006 2.249 1.00 80.88 96 ALA A N 1
ATOM 739 C CA . ALA A 1 96 ? 1.121 17.870 2.933 1.00 80.88 96 ALA A CA 1
ATOM 740 C C . ALA A 1 96 ? 0.470 18.583 4.129 1.00 80.88 96 ALA A C 1
ATOM 742 O O . ALA A 1 96 ? 1.014 18.555 5.233 1.00 80.88 96 ALA A O 1
ATOM 743 N N . SER A 1 97 ? -0.735 19.134 3.940 1.00 84.94 97 SER A N 1
ATOM 744 C CA . SER A 1 97 ? -1.506 19.763 5.021 1.00 84.94 97 SER A CA 1
ATOM 745 C C . SER A 1 97 ? -1.913 18.767 6.115 1.00 84.94 97 SER A C 1
ATOM 747 O O . SER A 1 97 ? -1.905 19.093 7.304 1.00 84.94 97 SER A O 1
ATOM 749 N N . LEU A 1 98 ? -2.244 17.526 5.750 1.00 87.12 98 LEU A N 1
ATOM 750 C CA . LEU A 1 98 ? -2.528 16.471 6.724 1.00 87.12 98 LEU A CA 1
ATOM 751 C C . LEU A 1 98 ? -1.275 16.087 7.518 1.00 87.12 98 LEU A C 1
ATOM 753 O O . LEU A 1 98 ? -1.341 15.958 8.742 1.00 87.12 98 LEU A O 1
ATOM 757 N N . MET A 1 99 ? -0.125 15.963 6.856 1.00 86.19 99 MET A N 1
ATOM 758 C CA . MET A 1 99 ? 1.138 15.606 7.500 1.00 86.19 99 MET A CA 1
ATOM 759 C C . MET A 1 99 ? 1.575 16.589 8.591 1.00 86.19 99 MET A C 1
ATOM 761 O O . MET A 1 99 ? 2.173 16.146 9.571 1.00 86.19 99 MET A O 1
ATOM 765 N N . GLU A 1 100 ? 1.245 17.880 8.485 1.00 89.19 100 GLU A N 1
ATOM 766 C CA . GLU A 1 100 ? 1.541 18.878 9.529 1.00 89.19 100 GLU A CA 1
ATOM 767 C C . GLU A 1 100 ? 0.907 18.537 10.887 1.00 89.19 100 GLU A C 1
ATOM 769 O O . GLU A 1 100 ? 1.421 18.934 11.932 1.00 89.19 100 GLU A O 1
ATOM 774 N N . LYS A 1 101 ? -0.174 17.745 10.899 1.00 90.62 101 LYS A N 1
ATOM 775 C CA . LYS A 1 101 ? -0.841 17.280 12.128 1.00 90.62 101 LYS A CA 1
ATOM 776 C C . LYS A 1 101 ? -0.085 16.147 12.828 1.00 90.62 101 LYS A C 1
ATOM 778 O O . LYS A 1 101 ? -0.417 15.796 13.960 1.00 90.62 101 LYS A O 1
ATOM 783 N N . LEU A 1 102 ? 0.900 15.542 12.165 1.00 91.50 102 LEU A N 1
ATOM 784 C CA . LEU A 1 102 ? 1.682 14.423 12.685 1.00 91.50 102 LEU A CA 1
ATOM 785 C C . LEU A 1 102 ? 2.994 14.909 13.295 1.00 91.50 102 LEU A C 1
ATOM 787 O O . LEU A 1 102 ? 3.577 15.895 12.855 1.00 91.50 102 LEU A O 1
ATOM 791 N N . ASN A 1 103 ? 3.520 14.163 14.268 1.00 94.00 103 ASN A N 1
ATOM 792 C CA . ASN A 1 103 ? 4.870 14.429 14.759 1.00 94.00 103 ASN A CA 1
ATOM 793 C C . ASN A 1 103 ? 5.935 14.055 13.709 1.00 94.00 103 ASN A C 1
ATOM 795 O O . ASN A 1 103 ? 5.710 13.215 12.832 1.00 94.00 103 ASN A O 1
ATOM 799 N N . SER A 1 104 ? 7.128 14.633 13.852 1.00 92.06 104 SER A N 1
ATOM 800 C CA . SER A 1 104 ? 8.247 14.458 12.915 1.00 92.06 104 SER A CA 1
ATOM 801 C C . SER A 1 104 ? 8.646 12.995 12.692 1.00 92.06 104 SER A C 1
ATOM 803 O O . SER A 1 104 ? 9.016 12.607 11.583 1.00 92.06 104 SER A O 1
ATOM 805 N N . SER A 1 105 ? 8.535 12.150 13.721 1.00 93.62 105 SER A N 1
ATOM 806 C CA . SER A 1 105 ? 8.859 10.728 13.613 1.00 93.62 105 SER A CA 1
ATOM 807 C C . SER A 1 105 ? 7.848 9.984 12.737 1.00 93.62 105 SER A C 1
ATOM 809 O O . SER A 1 105 ? 8.259 9.223 11.855 1.00 93.62 105 SER A O 1
ATOM 811 N N . ILE A 1 106 ? 6.548 10.234 12.920 1.00 95.44 106 ILE A N 1
ATOM 812 C CA . ILE A 1 106 ? 5.490 9.643 12.089 1.00 95.44 106 ILE A CA 1
ATOM 813 C C . ILE A 1 106 ? 5.628 10.133 10.647 1.00 95.44 106 ILE A C 1
ATOM 815 O O . ILE A 1 106 ? 5.666 9.300 9.744 1.00 95.44 106 ILE A O 1
ATOM 819 N N . GLN A 1 107 ? 5.790 11.445 10.433 1.00 93.12 107 GLN A N 1
ATOM 820 C CA . GLN A 1 107 ? 5.956 12.026 9.093 1.00 93.12 107 GLN A CA 1
ATOM 821 C C . GLN A 1 107 ? 7.092 11.346 8.330 1.00 93.12 107 GLN A C 1
ATOM 823 O O . GLN A 1 107 ? 6.897 10.831 7.232 1.00 93.12 107 GLN A O 1
ATOM 828 N N . ALA A 1 108 ? 8.272 11.252 8.942 1.00 91.19 108 ALA A N 1
ATOM 829 C CA . ALA A 1 108 ? 9.404 10.611 8.296 1.00 91.19 108 ALA A CA 1
ATOM 830 C C . ALA A 1 108 ? 9.176 9.098 8.068 1.00 91.19 108 ALA A C 1
ATOM 832 O O . ALA A 1 108 ? 9.830 8.509 7.212 1.00 91.19 108 ALA A O 1
ATOM 833 N N . THR A 1 109 ? 8.312 8.435 8.852 1.00 94.12 109 THR A N 1
ATOM 834 C CA . THR A 1 109 ? 8.016 6.998 8.678 1.00 94.12 109 THR A CA 1
ATOM 835 C C . THR A 1 109 ? 7.132 6.819 7.455 1.00 94.12 109 THR A C 1
ATOM 837 O O . THR A 1 109 ? 7.438 6.009 6.584 1.00 94.12 109 THR A O 1
ATOM 840 N N . TYR A 1 110 ? 6.083 7.636 7.374 1.00 92.81 110 TYR A N 1
ATOM 841 C CA . TYR A 1 110 ? 5.150 7.661 6.260 1.00 92.81 110 TYR A CA 1
ATOM 842 C C . TYR A 1 110 ? 5.854 8.006 4.943 1.00 92.81 110 TYR A C 1
ATOM 844 O O . TYR A 1 110 ? 5.722 7.270 3.970 1.00 92.81 110 TYR A O 1
ATOM 852 N N . LEU A 1 111 ? 6.691 9.048 4.931 1.00 90.50 111 LEU A N 1
ATOM 853 C CA . LEU A 1 111 ? 7.463 9.435 3.748 1.00 90.50 111 LEU A CA 1
ATOM 854 C C . LEU A 1 111 ? 8.416 8.334 3.280 1.00 90.50 111 LEU A C 1
ATOM 856 O O . LEU A 1 111 ? 8.497 8.064 2.084 1.00 90.50 111 LEU A O 1
ATOM 860 N N . LEU A 1 112 ? 9.125 7.684 4.207 1.00 88.69 112 LEU A N 1
ATOM 861 C CA . LEU A 1 112 ? 10.032 6.592 3.858 1.00 88.69 112 LEU A CA 1
ATOM 862 C C . LEU A 1 112 ? 9.271 5.380 3.305 1.00 88.69 112 LEU A C 1
ATOM 864 O O . LEU A 1 112 ? 9.746 4.740 2.368 1.00 88.69 112 LEU A O 1
ATOM 868 N N . SER A 1 113 ? 8.086 5.093 3.846 1.00 88.31 113 SER A N 1
ATOM 869 C CA . SER A 1 113 ? 7.223 4.030 3.330 1.00 88.31 113 SER A CA 1
ATOM 870 C C . SER A 1 113 ? 6.655 4.364 1.945 1.00 88.31 113 SER A C 1
ATOM 872 O O . SER A 1 113 ? 6.593 3.496 1.078 1.00 88.31 113 SER A O 1
ATOM 874 N N . LYS A 1 114 ? 6.269 5.625 1.715 1.00 85.00 114 LYS A N 1
ATOM 875 C CA . LYS A 1 114 ? 5.632 6.070 0.468 1.00 85.00 114 LYS A CA 1
ATOM 876 C C . LYS A 1 114 ? 6.622 6.243 -0.686 1.00 85.00 114 LYS A C 1
ATOM 878 O O . LYS A 1 114 ? 6.307 5.850 -1.804 1.00 85.00 114 LYS A O 1
ATOM 883 N N . ASN A 1 115 ? 7.797 6.811 -0.415 1.00 79.38 115 ASN A N 1
ATOM 884 C CA . ASN A 1 115 ? 8.795 7.156 -1.437 1.00 79.38 115 ASN A CA 1
ATOM 885 C C . ASN A 1 115 ? 9.941 6.141 -1.540 1.00 79.38 115 ASN A C 1
ATOM 887 O O . ASN A 1 115 ? 10.683 6.160 -2.517 1.00 79.38 115 ASN A O 1
ATOM 891 N N . GLY A 1 116 ? 10.135 5.314 -0.511 1.00 76.31 116 GLY A N 1
ATOM 892 C CA . GLY A 1 116 ? 11.220 4.341 -0.434 1.00 76.31 116 GLY A CA 1
ATOM 893 C C . GLY A 1 116 ? 10.727 2.922 -0.678 1.00 76.31 116 GLY A C 1
ATOM 894 O O . GLY A 1 116 ? 10.694 2.449 -1.809 1.00 76.31 116 GLY A O 1
ATOM 895 N N . THR A 1 117 ? 10.379 2.226 0.404 1.00 78.62 117 THR A N 1
ATOM 896 C CA . THR A 1 117 ? 9.960 0.818 0.371 1.00 78.62 117 THR A CA 1
ATOM 897 C C . THR A 1 117 ? 8.609 0.627 1.043 1.00 78.62 117 THR A C 1
ATOM 899 O O . THR A 1 117 ? 8.358 1.158 2.123 1.00 78.62 117 THR A O 1
ATOM 902 N N . GLN A 1 118 ? 7.755 -0.187 0.425 1.00 81.06 118 GLN A N 1
ATOM 903 C CA . GLN A 1 118 ? 6.469 -0.576 1.003 1.00 81.06 118 GLN A CA 1
ATOM 904 C C . GLN A 1 118 ? 6.610 -1.659 2.088 1.00 81.06 118 GLN A C 1
ATOM 906 O O . GLN A 1 118 ? 5.660 -1.897 2.825 1.00 81.06 118 GLN A O 1
ATOM 911 N N . ASP A 1 119 ? 7.780 -2.290 2.233 1.00 87.56 119 ASP A N 1
ATOM 912 C CA . ASP A 1 119 ? 8.031 -3.262 3.302 1.00 87.56 119 ASP A CA 1
ATOM 913 C C . ASP A 1 119 ? 8.327 -2.559 4.636 1.00 87.56 119 ASP A C 1
ATOM 915 O O . ASP A 1 119 ? 9.398 -1.978 4.842 1.00 87.56 119 ASP A O 1
ATOM 919 N N . LEU A 1 120 ? 7.387 -2.647 5.580 1.00 92.00 120 LEU A N 1
ATOM 920 C CA . LEU A 1 120 ? 7.526 -2.019 6.893 1.00 92.00 120 LEU A CA 1
ATOM 921 C C . LEU A 1 120 ? 8.648 -2.625 7.749 1.00 92.00 120 LEU A C 1
ATOM 923 O O . LEU A 1 120 ? 9.142 -1.933 8.643 1.00 92.00 120 LEU A O 1
ATOM 927 N N . ASN A 1 121 ? 9.100 -3.855 7.480 1.00 90.94 121 ASN A N 1
ATOM 928 C CA . ASN A 1 121 ? 10.282 -4.407 8.153 1.00 90.94 121 ASN A CA 1
ATOM 929 C C . ASN A 1 121 ? 11.544 -3.673 7.705 1.00 90.94 121 ASN A C 1
ATOM 931 O O . ASN A 1 121 ? 12.333 -3.238 8.544 1.00 90.94 121 ASN A O 1
ATOM 935 N N . ALA A 1 122 ? 11.690 -3.442 6.399 1.00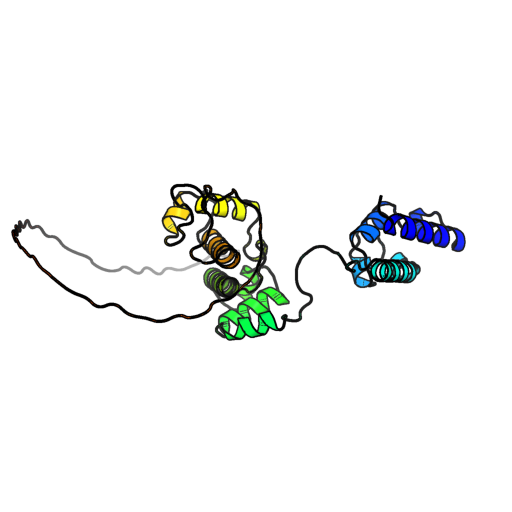 89.50 122 ALA A N 1
ATOM 936 C CA . ALA A 1 122 ? 12.776 -2.634 5.864 1.00 89.50 122 ALA A CA 1
ATOM 937 C C . ALA A 1 122 ? 12.723 -1.182 6.382 1.00 89.50 122 ALA A C 1
ATOM 939 O O . ALA A 1 122 ? 13.761 -0.633 6.753 1.00 89.50 122 ALA A O 1
ATOM 940 N N . VAL A 1 123 ? 11.531 -0.576 6.500 1.00 91.94 123 VAL A N 1
ATOM 941 C CA . VAL A 1 123 ? 11.356 0.758 7.120 1.00 91.94 123 VAL A CA 1
ATOM 942 C C . VAL A 1 123 ? 11.789 0.755 8.590 1.00 91.94 123 VAL A C 1
ATOM 944 O O . VAL A 1 123 ? 12.469 1.683 9.034 1.00 91.94 123 VAL A O 1
ATOM 947 N N . ALA A 1 124 ? 11.422 -0.278 9.351 1.00 94.00 124 ALA A N 1
ATOM 948 C CA . ALA A 1 124 ? 11.810 -0.435 10.751 1.00 94.00 124 ALA A CA 1
ATOM 949 C C . ALA A 1 124 ? 13.332 -0.532 10.907 1.00 94.00 124 ALA A C 1
ATOM 951 O O . ALA A 1 124 ? 13.910 0.211 11.703 1.00 94.00 124 ALA A O 1
ATOM 952 N N . SER A 1 125 ? 13.987 -1.361 10.089 1.00 92.81 125 SER A N 1
ATOM 953 C CA . SER A 1 125 ? 15.447 -1.481 10.058 1.00 92.81 125 SER A CA 1
ATOM 954 C C . SER A 1 125 ? 16.131 -0.174 9.654 1.00 92.81 125 SER A C 1
ATOM 956 O O . SER A 1 125 ? 17.044 0.266 10.346 1.00 92.81 125 SER A O 1
ATOM 958 N N . ALA A 1 126 ? 15.666 0.488 8.592 1.00 91.75 126 ALA A N 1
ATOM 959 C CA . ALA A 1 126 ? 16.245 1.744 8.108 1.00 91.75 126 ALA A CA 1
ATOM 960 C C . ALA A 1 126 ? 16.139 2.888 9.129 1.00 91.75 126 ALA A C 1
ATOM 962 O O . ALA A 1 126 ? 16.977 3.788 9.151 1.00 91.75 126 ALA A O 1
ATOM 963 N N . ARG A 1 127 ? 15.113 2.857 9.986 1.00 94.00 127 ARG A N 1
ATOM 964 C CA . ARG A 1 127 ? 14.874 3.869 11.022 1.00 94.00 127 ARG A CA 1
ATOM 965 C C . ARG A 1 127 ? 15.345 3.471 12.417 1.00 94.00 127 ARG A C 1
ATOM 967 O O . ARG A 1 127 ? 15.160 4.258 13.343 1.00 94.00 127 ARG A O 1
ATOM 974 N N . SER A 1 128 ? 15.901 2.273 12.593 1.00 95.44 128 SER A N 1
ATOM 975 C CA . SER A 1 128 ? 16.234 1.716 13.912 1.00 95.44 128 SER A CA 1
ATOM 976 C C . SER A 1 128 ? 15.044 1.725 14.889 1.00 95.44 128 SER A C 1
ATOM 978 O O . SER A 1 128 ? 15.192 2.033 16.072 1.00 95.44 128 SER A O 1
ATOM 980 N N . LEU A 1 129 ? 13.842 1.414 14.395 1.00 95.19 129 LEU A N 1
ATOM 981 C CA . LEU A 1 129 ? 12.607 1.324 15.183 1.00 95.19 129 LEU A CA 1
ATOM 982 C C . LEU A 1 129 ? 12.101 -0.119 15.240 1.00 95.19 129 LEU A C 1
ATOM 984 O O . LEU A 1 129 ? 12.447 -0.948 14.405 1.00 95.19 129 LEU A O 1
ATOM 988 N N . SER A 1 130 ? 11.231 -0.421 16.208 1.00 96.12 130 SER A N 1
ATOM 989 C CA . SER A 1 130 ? 10.518 -1.704 16.213 1.00 96.12 130 SER A CA 1
ATOM 990 C C . SER A 1 130 ? 9.433 -1.734 15.131 1.00 96.12 130 SER A C 1
ATOM 992 O O . SER A 1 130 ? 8.810 -0.705 14.849 1.00 96.12 130 SER A O 1
ATOM 994 N N . ILE A 1 131 ? 9.137 -2.919 14.584 1.00 94.44 131 ILE A N 1
ATOM 995 C CA . ILE A 1 131 ? 8.054 -3.096 13.602 1.00 94.44 131 ILE A CA 1
ATOM 996 C C . ILE A 1 131 ? 6.707 -2.595 14.138 1.00 94.44 131 ILE A C 1
ATOM 998 O O . ILE A 1 131 ? 5.980 -1.890 13.447 1.00 94.44 131 ILE A O 1
ATOM 1002 N N . ASN A 1 132 ? 6.409 -2.858 15.413 1.00 94.62 132 ASN A N 1
ATOM 1003 C CA . ASN A 1 132 ? 5.181 -2.399 16.056 1.00 94.62 132 ASN A CA 1
ATOM 1004 C C . ASN A 1 132 ? 5.107 -0.863 16.123 1.00 94.62 132 ASN A C 1
ATOM 1006 O O . ASN A 1 132 ? 4.042 -0.289 15.917 1.00 94.62 132 ASN A O 1
ATOM 1010 N N . THR A 1 133 ? 6.231 -0.182 16.370 1.00 95.94 133 THR A N 1
ATOM 1011 C CA . THR A 1 133 ? 6.297 1.289 16.343 1.00 95.94 133 THR A CA 1
ATOM 1012 C C . THR A 1 133 ? 5.999 1.826 14.945 1.00 95.94 133 THR A C 1
ATOM 1014 O O . THR A 1 133 ? 5.188 2.737 14.810 1.00 95.94 133 THR A O 1
ATOM 1017 N N . VAL A 1 134 ? 6.605 1.238 13.911 1.00 95.94 134 VAL A N 1
ATOM 1018 C CA . VAL A 1 134 ? 6.381 1.634 12.512 1.00 95.94 134 VAL A CA 1
ATOM 1019 C C . VAL A 1 134 ? 4.927 1.417 12.099 1.00 95.94 134 VAL A C 1
ATOM 1021 O O . VAL A 1 134 ? 4.306 2.330 11.562 1.00 95.94 134 VAL A O 1
ATOM 1024 N N . VAL A 1 135 ? 4.350 0.256 12.414 1.00 95.75 135 VAL A N 1
ATOM 1025 C CA . VAL A 1 135 ? 2.936 -0.036 12.137 1.00 95.75 135 VAL A CA 1
ATOM 1026 C C . VAL A 1 135 ? 2.021 0.966 12.845 1.00 95.75 135 VAL A C 1
ATOM 1028 O O . VAL A 1 135 ? 1.113 1.503 12.217 1.00 95.75 135 VAL A O 1
ATOM 1031 N N . ASN A 1 136 ? 2.280 1.289 14.118 1.00 95.81 136 ASN A N 1
ATOM 1032 C CA . ASN A 1 136 ? 1.489 2.291 14.839 1.00 95.81 136 ASN A CA 1
ATOM 1033 C C . ASN A 1 136 ? 1.636 3.697 14.231 1.00 95.81 136 ASN A C 1
ATOM 1035 O O . ASN A 1 136 ? 0.639 4.403 14.129 1.00 95.81 136 ASN A O 1
ATOM 1039 N N . HIS A 1 137 ? 2.826 4.102 13.771 1.00 96.62 137 HIS A N 1
ATOM 1040 C CA . HIS A 1 137 ? 2.990 5.364 13.035 1.00 96.62 137 HIS A CA 1
ATOM 1041 C C . HIS A 1 137 ? 2.130 5.393 11.765 1.00 96.62 137 HIS A C 1
ATOM 1043 O O . HIS A 1 137 ? 1.439 6.377 11.513 1.00 96.62 137 HIS A O 1
ATOM 1049 N N . MET A 1 138 ? 2.132 4.308 10.988 1.00 95.44 138 MET A N 1
ATOM 1050 C CA . MET A 1 138 ? 1.314 4.213 9.776 1.00 95.44 138 MET A CA 1
ATOM 1051 C C . MET A 1 138 ? -0.189 4.223 10.090 1.00 95.44 138 MET A C 1
ATOM 1053 O O . MET A 1 138 ? -0.955 4.851 9.368 1.00 95.44 138 MET A O 1
ATOM 1057 N N . ILE A 1 139 ? -0.618 3.599 11.192 1.00 95.25 139 ILE A N 1
ATOM 1058 C CA . ILE A 1 139 ? -2.008 3.669 11.674 1.00 95.25 139 ILE A CA 1
ATOM 1059 C C . ILE A 1 139 ? -2.411 5.114 11.994 1.00 95.25 139 ILE A C 1
ATOM 1061 O O . ILE A 1 139 ? -3.493 5.542 11.595 1.00 95.25 139 ILE A O 1
ATOM 1065 N N . GLU A 1 140 ? -1.563 5.878 12.687 1.00 95.12 140 GLU A N 1
ATOM 1066 C CA . GLU A 1 140 ? -1.842 7.293 12.976 1.00 95.12 140 GLU A CA 1
ATOM 1067 C C . GLU A 1 140 ? -1.907 8.142 11.698 1.00 95.12 140 GLU A C 1
ATOM 1069 O O . GLU A 1 140 ? -2.766 9.015 11.591 1.00 95.12 140 GLU A O 1
ATOM 1074 N N . ALA A 1 141 ? -1.075 7.843 10.696 1.00 93.06 141 ALA A N 1
ATOM 1075 C CA . ALA A 1 141 ? -1.164 8.477 9.381 1.00 93.06 141 ALA A CA 1
ATOM 1076 C C . ALA A 1 141 ? -2.508 8.177 8.685 1.00 93.06 141 ALA A C 1
ATOM 1078 O O . ALA A 1 141 ? -3.179 9.096 8.216 1.00 93.06 141 ALA A O 1
ATOM 1079 N N . ILE A 1 142 ? -2.959 6.918 8.687 1.00 92.88 142 ILE A N 1
ATOM 1080 C CA . ILE A 1 142 ? -4.252 6.524 8.098 1.00 92.88 142 ILE A CA 1
ATOM 1081 C C . ILE A 1 142 ? -5.420 7.240 8.782 1.00 92.88 142 ILE A C 1
ATOM 1083 O O . ILE A 1 142 ? -6.327 7.723 8.108 1.00 92.88 142 ILE A O 1
ATOM 1087 N N . LYS A 1 143 ? -5.403 7.338 10.118 1.00 90.88 143 LYS A N 1
ATOM 1088 C CA . LYS A 1 143 ? -6.485 7.974 10.892 1.00 90.88 143 LYS A CA 1
ATOM 1089 C C . LYS A 1 143 ? -6.733 9.426 10.499 1.00 90.88 143 LYS A C 1
ATOM 1091 O O . LYS A 1 143 ? -7.869 9.881 10.584 1.00 90.88 143 LYS A O 1
ATOM 1096 N N . ILE A 1 144 ? -5.693 10.149 10.088 1.00 90.19 144 ILE A N 1
ATOM 1097 C CA . ILE A 1 144 ? -5.830 11.538 9.637 1.00 90.19 144 ILE A CA 1
ATOM 1098 C C . ILE A 1 144 ? -6.159 11.658 8.145 1.00 90.19 144 ILE A C 1
ATOM 1100 O O . ILE A 1 144 ? -6.273 12.773 7.646 1.00 90.19 144 ILE A O 1
ATOM 1104 N N . GLY A 1 145 ? -6.326 10.535 7.444 1.00 88.25 145 GLY A N 1
ATOM 1105 C CA . GLY A 1 145 ? -6.742 10.491 6.047 1.00 88.25 145 GLY A CA 1
ATOM 1106 C C . GLY A 1 145 ? -5.629 10.207 5.046 1.00 88.25 145 GLY A C 1
ATOM 1107 O O . GLY A 1 145 ? -5.933 10.155 3.858 1.00 88.25 145 GLY A O 1
ATOM 1108 N N . LEU A 1 146 ? -4.381 9.996 5.483 1.00 89.94 146 LEU A N 1
ATOM 1109 C CA . LEU A 1 146 ? -3.291 9.717 4.548 1.00 89.94 146 LEU A CA 1
ATOM 1110 C C . LEU A 1 146 ? -3.453 8.328 3.902 1.00 89.94 146 LEU A C 1
ATOM 1112 O O . LEU A 1 146 ? -3.733 7.349 4.605 1.00 89.94 146 LEU A O 1
ATOM 1116 N N . PRO A 1 147 ? -3.254 8.212 2.578 1.00 87.56 147 PRO A N 1
ATOM 1117 C CA . PRO A 1 147 ? -3.459 6.960 1.862 1.00 87.56 147 PRO A CA 1
ATOM 1118 C C . PRO A 1 147 ? -2.391 5.909 2.199 1.00 87.56 147 PRO A C 1
ATOM 1120 O O . PRO A 1 147 ? -1.189 6.163 2.144 1.00 87.56 147 PRO A O 1
ATOM 1123 N N . ALA A 1 148 ? -2.824 4.675 2.462 1.00 88.38 148 ALA A N 1
ATOM 1124 C CA . ALA A 1 148 ? -1.939 3.524 2.638 1.00 88.38 148 ALA A CA 1
ATOM 1125 C C . ALA A 1 148 ? -2.556 2.261 2.023 1.00 88.38 148 ALA A C 1
ATOM 1127 O O . ALA A 1 148 ? -3.758 2.027 2.149 1.00 88.38 148 ALA A O 1
ATOM 1128 N N . SER A 1 149 ? -1.737 1.431 1.373 1.00 85.69 149 SER A N 1
ATOM 1129 C CA . SER A 1 149 ? -2.178 0.150 0.815 1.00 85.69 149 SER A CA 1
ATOM 1130 C C . SER A 1 149 ? -2.112 -0.971 1.855 1.00 85.69 149 SER A C 1
ATOM 1132 O O . SER A 1 149 ? -1.257 -0.975 2.741 1.00 85.69 149 SER A O 1
ATOM 1134 N N . LEU A 1 150 ? -2.990 -1.970 1.716 1.00 86.19 150 LEU A N 1
ATOM 1135 C CA . LEU A 1 150 ? -2.986 -3.174 2.563 1.00 86.19 150 LEU A CA 1
ATOM 1136 C C . LEU A 1 150 ? -1.674 -3.963 2.452 1.00 86.19 150 LEU A C 1
ATOM 1138 O O . LEU A 1 150 ? -1.197 -4.517 3.442 1.00 86.19 150 LEU A O 1
ATOM 1142 N N . SER A 1 151 ? -1.061 -3.952 1.264 1.00 83.25 151 SER A N 1
ATOM 1143 C CA . SER A 1 151 ? 0.209 -4.627 0.991 1.00 83.25 151 SER A CA 1
ATOM 1144 C C . SER A 1 151 ? 1.338 -4.167 1.912 1.00 83.25 151 SER A C 1
ATOM 1146 O O . SER A 1 151 ? 2.141 -5.001 2.323 1.00 83.25 151 SER A O 1
ATOM 1148 N N . CYS A 1 152 ? 1.371 -2.884 2.305 1.00 84.50 152 CYS A N 1
ATOM 1149 C CA . CYS A 1 152 ? 2.383 -2.371 3.230 1.00 84.50 152 CYS A CA 1
ATOM 1150 C C . CYS A 1 152 ? 2.344 -3.098 4.580 1.00 84.50 152 CYS A C 1
ATOM 1152 O O . CYS A 1 152 ? 3.365 -3.289 5.229 1.00 84.50 152 CYS A O 1
ATOM 1154 N N . PHE A 1 153 ? 1.166 -3.551 5.002 1.00 88.00 153 PHE A N 1
ATOM 1155 C CA . PHE A 1 153 ? 0.976 -4.247 6.271 1.00 88.00 153 PHE A CA 1
ATOM 1156 C C . PHE A 1 153 ? 1.115 -5.768 6.150 1.00 88.00 153 PHE A C 1
ATOM 1158 O O . PHE A 1 153 ? 0.802 -6.474 7.104 1.00 88.00 153 PHE A O 1
ATOM 1165 N N . GLY A 1 154 ? 1.541 -6.284 4.991 1.00 85.06 154 GLY A N 1
ATOM 1166 C CA . GLY A 1 154 ? 1.560 -7.724 4.724 1.00 85.06 154 GLY A CA 1
ATOM 1167 C C . GLY A 1 154 ? 0.159 -8.341 4.685 1.00 85.06 154 GLY A C 1
ATOM 1168 O O . GLY A 1 154 ? 0.008 -9.536 4.922 1.00 85.06 154 GLY A O 1
ATOM 1169 N N . MET A 1 155 ? -0.874 -7.533 4.418 1.00 86.62 155 MET A N 1
ATOM 1170 C CA . MET A 1 155 ? -2.270 -7.962 4.442 1.00 86.62 155 MET A CA 1
ATOM 1171 C C . MET A 1 155 ? -2.832 -8.141 3.032 1.00 86.62 155 MET A C 1
ATOM 1173 O O . MET A 1 155 ? -2.649 -7.289 2.161 1.00 86.62 155 MET A O 1
ATOM 1177 N N . SER A 1 156 ? -3.583 -9.224 2.829 1.00 87.94 156 SER A N 1
ATOM 1178 C CA . SER A 1 156 ? -4.421 -9.411 1.645 1.00 87.94 156 SER A CA 1
ATOM 1179 C C . SER A 1 156 ? -5.794 -8.755 1.827 1.00 87.94 156 SER A C 1
ATOM 1181 O O . SER A 1 156 ? -6.227 -8.470 2.949 1.00 87.94 156 SER A O 1
ATOM 1183 N N . GLN A 1 157 ? -6.513 -8.560 0.717 1.00 88.12 157 GLN A N 1
ATOM 1184 C CA . GLN A 1 157 ? -7.909 -8.116 0.755 1.00 88.12 157 GLN A CA 1
ATOM 1185 C C . GLN A 1 157 ? -8.794 -9.096 1.546 1.00 88.12 157 GLN A C 1
ATOM 1187 O O . GLN A 1 157 ? -9.675 -8.667 2.279 1.00 88.12 157 GLN A O 1
ATOM 1192 N N . GLU A 1 158 ? -8.501 -10.398 1.494 1.00 89.06 158 GLU A N 1
ATOM 1193 C CA . GLU A 1 158 ? -9.227 -11.419 2.261 1.00 89.06 158 GLU A CA 1
ATOM 1194 C C . GLU A 1 158 ? -9.107 -11.198 3.776 1.00 89.06 158 GLU A C 1
ATOM 1196 O O . GLU A 1 158 ? -10.097 -11.306 4.497 1.00 89.06 158 GLU A O 1
ATOM 1201 N N . ILE A 1 159 ? -7.915 -10.841 4.275 1.00 91.75 159 ILE A N 1
ATOM 1202 C CA . ILE A 1 159 ? -7.721 -10.513 5.698 1.00 91.75 159 ILE A CA 1
ATOM 1203 C C . ILE A 1 159 ? -8.561 -9.290 6.071 1.00 91.75 159 ILE A C 1
ATOM 1205 O O . ILE A 1 159 ? -9.222 -9.293 7.112 1.00 91.75 159 ILE A O 1
ATOM 1209 N N . PHE A 1 160 ? -8.554 -8.258 5.223 1.00 93.31 160 PHE A N 1
ATOM 1210 C CA . PHE A 1 160 ? -9.380 -7.072 5.429 1.00 93.31 160 PHE A CA 1
ATOM 1211 C C . PHE A 1 160 ? -10.869 -7.435 5.497 1.00 93.31 160 PHE A C 1
ATOM 1213 O O . PHE A 1 160 ? -11.552 -7.036 6.441 1.00 93.31 160 PHE A O 1
ATOM 1220 N N . ASP A 1 161 ? -11.359 -8.231 4.548 1.00 91.62 161 ASP A N 1
ATOM 1221 C CA . ASP A 1 161 ? -12.769 -8.608 4.445 1.00 91.62 161 ASP A CA 1
ATOM 1222 C C . ASP A 1 161 ? -13.226 -9.448 5.641 1.00 91.62 161 ASP A C 1
ATOM 1224 O O . ASP A 1 161 ? -14.307 -9.207 6.181 1.00 91.62 161 ASP A O 1
ATOM 1228 N N . VAL A 1 162 ? -12.394 -10.384 6.112 1.00 94.94 162 VAL A N 1
ATOM 1229 C CA . VAL A 1 162 ? -12.689 -11.193 7.306 1.00 94.94 162 VAL A CA 1
ATOM 1230 C C . VAL A 1 162 ? -12.836 -10.307 8.542 1.00 94.94 162 VAL A C 1
ATOM 1232 O O . VAL A 1 162 ? -13.838 -10.410 9.249 1.00 94.94 162 VAL A O 1
ATOM 1235 N N . ILE A 1 163 ? -11.881 -9.409 8.798 1.00 95.00 163 ILE A N 1
ATOM 1236 C CA . ILE A 1 163 ? -11.919 -8.529 9.979 1.00 95.00 163 ILE A CA 1
ATOM 1237 C C . ILE A 1 163 ? -13.087 -7.549 9.876 1.00 95.00 163 ILE A C 1
ATOM 1239 O O . ILE A 1 163 ? -13.820 -7.356 10.843 1.00 95.00 163 ILE A O 1
ATOM 1243 N N . SER A 1 164 ? -13.281 -6.957 8.697 1.00 94.81 164 SER A N 1
ATOM 1244 C CA . SER A 1 164 ? -14.391 -6.049 8.415 1.00 94.81 164 SER A CA 1
ATOM 1245 C C . SER A 1 164 ? -15.729 -6.735 8.684 1.00 94.81 164 SER A C 1
ATOM 1247 O O . SER A 1 164 ? -16.557 -6.201 9.418 1.00 94.81 164 SER A O 1
ATOM 1249 N N . LYS A 1 165 ? -15.914 -7.968 8.201 1.00 93.94 165 LYS A N 1
ATOM 1250 C CA . LYS A 1 165 ? -17.121 -8.753 8.470 1.00 93.94 165 LYS A CA 1
ATOM 1251 C C . LYS A 1 165 ? -17.310 -9.025 9.960 1.00 93.94 165 LYS A C 1
ATOM 1253 O O . LYS A 1 165 ? -18.409 -8.808 10.460 1.00 93.94 165 LYS A O 1
ATOM 1258 N N . VAL A 1 166 ? -16.266 -9.460 10.670 1.00 96.12 166 VAL A N 1
ATOM 1259 C CA . VAL A 1 166 ? -16.328 -9.713 12.122 1.00 96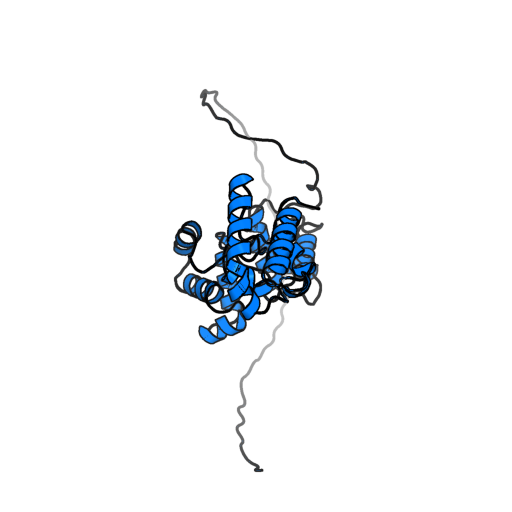.12 166 VAL A CA 1
ATOM 1260 C C . VAL A 1 166 ? -16.781 -8.463 12.876 1.00 96.12 166 VAL A C 1
ATOM 1262 O O . VAL A 1 166 ? -17.680 -8.558 13.704 1.00 96.12 166 VAL A O 1
ATOM 1265 N N . ILE A 1 167 ? -16.215 -7.296 12.557 1.00 95.19 167 ILE A N 1
ATOM 1266 C CA . ILE A 1 167 ? -16.576 -6.023 13.196 1.00 95.19 167 ILE A CA 1
ATOM 1267 C C . ILE A 1 167 ? -18.047 -5.666 12.936 1.00 95.19 167 ILE A C 1
ATOM 1269 O O . ILE A 1 167 ? -18.741 -5.242 13.856 1.00 95.19 167 ILE A O 1
ATOM 1273 N N . GLN A 1 168 ? -18.535 -5.841 11.706 1.00 93.12 168 GLN A N 1
ATOM 1274 C CA . GLN A 1 168 ? -19.896 -5.442 11.314 1.00 93.12 168 GLN A CA 1
ATOM 1275 C C . GLN A 1 168 ? -20.985 -6.421 11.786 1.00 93.12 168 GLN A C 1
ATOM 1277 O O . GLN A 1 168 ? -22.153 -6.039 11.889 1.00 93.12 168 GLN A O 1
ATOM 1282 N N . SER A 1 169 ? -20.620 -7.676 12.060 1.00 91.06 169 SER A N 1
ATOM 1283 C CA . SER A 1 169 ? -21.553 -8.737 12.457 1.00 91.06 169 SER A CA 1
ATOM 1284 C C . SER A 1 169 ? -21.862 -8.701 13.963 1.00 91.06 169 SER A C 1
ATOM 1286 O O . SER A 1 169 ? -21.044 -8.227 14.762 1.00 91.06 169 SER A O 1
ATOM 1288 N N . PRO A 1 170 ? -23.006 -9.251 14.412 1.00 90.69 170 PRO A N 1
ATOM 1289 C CA . PRO A 1 170 ? -23.231 -9.533 15.826 1.00 90.69 170 PRO A CA 1
ATOM 1290 C C . PRO A 1 170 ? -22.144 -10.470 16.390 1.00 90.69 170 PRO A C 1
ATOM 1292 O O . PRO A 1 170 ? -21.706 -11.385 15.692 1.00 90.69 170 PRO A O 1
ATOM 1295 N N . PRO A 1 171 ? -21.718 -10.293 17.655 1.00 91.62 171 PRO A N 1
ATOM 1296 C CA . PRO A 1 171 ? -22.250 -9.362 18.654 1.00 91.62 171 PRO A CA 1
ATOM 1297 C C . PRO A 1 171 ? -21.656 -7.943 18.598 1.00 91.62 171 PRO A C 1
ATOM 1299 O O . PRO A 1 171 ? -22.070 -7.101 19.391 1.00 91.62 171 PRO A O 1
ATOM 1302 N N . LEU A 1 172 ? -20.691 -7.673 17.712 1.00 89.94 172 LEU A N 1
ATOM 1303 C CA . LEU A 1 172 ? -19.941 -6.413 17.709 1.00 89.94 172 LEU A CA 1
ATOM 1304 C C . LEU A 1 172 ? -20.734 -5.254 17.104 1.00 89.94 172 LEU A C 1
ATOM 1306 O O . LEU A 1 172 ? -20.718 -4.167 17.668 1.00 89.94 172 LEU A O 1
ATOM 1310 N N . ASN A 1 173 ? -21.456 -5.480 16.001 1.00 89.19 173 ASN A N 1
ATOM 1311 C CA . ASN A 1 173 ? -22.306 -4.467 15.353 1.00 89.19 173 ASN A CA 1
ATOM 1312 C C . ASN A 1 173 ? -21.602 -3.108 15.131 1.00 89.19 173 ASN A C 1
ATOM 1314 O O . ASN A 1 173 ? -22.217 -2.059 15.295 1.00 89.19 173 ASN A O 1
ATOM 1318 N N . GLY A 1 174 ? -20.312 -3.125 14.792 1.00 88.25 174 GLY A N 1
ATOM 1319 C CA . GLY A 1 174 ? -19.490 -1.928 14.604 1.00 88.25 174 GLY A CA 1
ATOM 1320 C C . GLY A 1 174 ? -18.697 -1.469 15.835 1.00 88.25 174 GLY A C 1
ATOM 1321 O O . GLY A 1 174 ? -17.891 -0.551 15.701 1.00 88.25 174 GLY A O 1
ATOM 1322 N N . ASP A 1 175 ? -18.851 -2.092 17.012 1.00 89.56 175 ASP A N 1
ATOM 1323 C CA . ASP A 1 175 ? -18.080 -1.727 18.210 1.00 89.56 175 ASP A CA 1
ATOM 1324 C C . ASP A 1 175 ? -16.599 -2.107 18.074 1.00 89.56 175 ASP A C 1
ATOM 1326 O O . ASP A 1 175 ? -16.211 -3.280 18.075 1.00 89.56 175 ASP A O 1
ATOM 1330 N N . VAL A 1 176 ? -15.759 -1.075 18.009 1.00 92.31 176 VAL A N 1
ATOM 1331 C CA . VAL A 1 176 ? -14.299 -1.175 17.910 1.00 92.31 176 VAL A CA 1
ATOM 1332 C C . VAL A 1 176 ? -13.573 -0.672 19.162 1.00 92.31 176 VAL A C 1
ATOM 1334 O O . VAL A 1 176 ? -12.346 -0.559 19.168 1.00 92.31 176 VAL A O 1
ATOM 1337 N N . SER A 1 177 ? -14.303 -0.410 20.253 1.00 89.56 177 SER A N 1
ATOM 1338 C CA . SER A 1 177 ? -13.763 0.170 21.496 1.00 89.56 177 SER A CA 1
ATOM 1339 C C . SER A 1 177 ? -12.724 -0.725 22.171 1.00 89.56 177 SER A C 1
ATOM 1341 O O . SER A 1 177 ? -11.859 -0.253 22.910 1.00 89.56 177 SER A O 1
ATOM 1343 N N . ARG A 1 178 ? -12.807 -2.043 21.951 1.00 92.31 178 ARG A N 1
ATOM 1344 C CA . ARG A 1 178 ? -11.901 -3.036 22.537 1.00 92.31 178 ARG A CA 1
ATOM 1345 C C . ARG A 1 178 ? -11.404 -3.996 21.466 1.00 92.31 178 ARG A C 1
ATOM 1347 O O . ARG A 1 178 ? -12.192 -4.627 20.776 1.00 92.31 178 ARG A O 1
ATOM 1354 N N . LEU A 1 179 ? -10.087 -4.184 21.401 1.00 94.31 179 LEU A N 1
ATOM 1355 C CA . LEU A 1 179 ? -9.465 -5.080 20.420 1.00 94.31 179 LEU A CA 1
ATOM 1356 C C . LEU A 1 179 ? -9.624 -6.566 20.771 1.00 94.31 179 LEU A C 1
ATOM 1358 O O . LEU A 1 179 ? -9.710 -7.401 19.876 1.00 94.31 179 LEU A O 1
ATOM 1362 N N . THR A 1 180 ? -9.648 -6.913 22.062 1.00 95.62 180 THR A N 1
ATOM 1363 C CA . THR A 1 180 ? -9.673 -8.315 22.512 1.00 95.62 180 THR A CA 1
ATOM 1364 C C . THR A 1 180 ? -10.921 -9.077 22.052 1.00 95.62 180 THR A C 1
ATOM 1366 O O . THR A 1 180 ? -10.744 -10.167 21.511 1.00 95.62 180 THR A O 1
ATOM 1369 N N . PRO A 1 181 ? -12.155 -8.538 22.177 1.00 95.75 181 PRO A N 1
ATOM 1370 C CA . PRO A 1 181 ? -13.346 -9.210 21.650 1.00 95.75 181 PRO A CA 1
ATOM 1371 C C . PRO A 1 181 ? -13.276 -9.455 20.138 1.00 95.75 181 PRO A C 1
ATOM 1373 O O . PRO A 1 181 ? -13.622 -10.536 19.676 1.00 95.75 181 PRO A O 1
ATOM 1376 N N . ILE A 1 182 ? -12.752 -8.489 19.375 1.00 96.31 182 ILE A N 1
ATOM 1377 C CA . ILE A 1 182 ? -12.564 -8.627 17.923 1.00 96.31 182 ILE A CA 1
ATOM 1378 C C . ILE A 1 182 ? -11.569 -9.751 17.632 1.00 96.31 182 ILE A C 1
ATOM 1380 O O . ILE A 1 182 ? -11.847 -10.638 16.831 1.00 96.31 182 ILE A O 1
ATOM 1384 N N . LYS A 1 183 ? -10.426 -9.769 18.331 1.00 96.94 183 LYS A N 1
ATOM 1385 C CA . LYS A 1 183 ? -9.405 -10.808 18.156 1.00 96.94 183 LYS A CA 1
ATOM 1386 C C . LYS A 1 183 ? -9.928 -12.209 18.482 1.00 96.94 183 LYS A C 1
ATOM 1388 O O . LYS A 1 183 ? -9.535 -13.151 17.806 1.00 96.94 183 LYS A O 1
ATOM 1393 N N . GLN A 1 184 ? -10.799 -12.352 19.480 1.00 96.12 184 GLN A N 1
ATOM 1394 C CA . GLN A 1 184 ? -11.393 -13.642 19.852 1.00 96.12 184 GLN A CA 1
ATOM 1395 C C . GLN A 1 184 ? -12.353 -14.199 18.792 1.00 96.12 184 GLN A C 1
ATOM 1397 O O . GLN A 1 184 ? -12.508 -15.412 18.702 1.00 96.12 184 GLN A O 1
ATOM 1402 N N . LEU A 1 185 ? -12.983 -13.330 17.998 1.00 95.44 185 LEU A N 1
ATOM 1403 C CA . LEU A 1 185 ? -13.889 -13.715 16.910 1.00 95.44 185 LEU A CA 1
ATOM 1404 C C . LEU A 1 185 ? -13.165 -13.910 15.568 1.00 95.44 185 LEU A C 1
ATOM 1406 O O . LEU A 1 185 ? -13.726 -14.479 14.634 1.00 95.44 185 LEU A O 1
ATOM 1410 N N . CYS A 1 186 ? -11.921 -13.445 15.465 1.00 94.75 186 CYS A N 1
ATOM 1411 C CA . CYS A 1 186 ? -11.082 -13.607 14.287 1.00 94.75 186 CYS A CA 1
ATOM 1412 C C . CYS A 1 186 ? -10.308 -14.944 14.305 1.00 94.75 186 CYS A C 1
ATOM 1414 O O . CYS A 1 186 ? -9.893 -15.401 15.372 1.00 94.75 186 CYS A O 1
ATOM 1416 N N . PRO A 1 187 ? -10.006 -15.527 13.128 1.00 93.44 187 PRO A N 1
ATOM 1417 C CA . PRO A 1 187 ? -9.081 -16.654 13.002 1.00 93.44 187 PRO A CA 1
ATOM 1418 C C . PRO A 1 187 ? -7.710 -16.437 13.666 1.00 93.44 187 PRO A C 1
ATOM 1420 O O . PRO A 1 187 ? -7.255 -15.307 13.874 1.00 93.44 187 PRO A O 1
ATOM 1423 N N . GLU A 1 188 ? -7.009 -17.537 13.961 1.00 91.69 188 GLU A N 1
ATOM 1424 C CA . GLU A 1 188 ? -5.744 -17.516 14.710 1.00 91.69 188 GLU A CA 1
ATOM 1425 C C . GLU A 1 188 ? -4.663 -16.662 14.031 1.00 91.69 188 GLU A C 1
ATOM 1427 O O . GLU A 1 188 ? -4.047 -15.834 14.703 1.00 91.69 188 GLU A O 1
ATOM 1432 N N . TYR A 1 189 ? -4.542 -16.758 12.700 1.00 92.00 189 TYR A N 1
ATOM 1433 C CA . TYR A 1 189 ? -3.574 -16.018 11.877 1.00 92.00 189 TYR A CA 1
ATOM 1434 C C . TYR A 1 189 ? -3.776 -14.491 11.863 1.00 92.00 189 TYR A C 1
ATOM 1436 O O . TYR A 1 189 ? -2.937 -13.750 11.352 1.00 92.00 189 TYR A O 1
ATOM 1444 N N . ILE A 1 190 ? -4.894 -13.985 12.392 1.00 93.19 190 ILE A N 1
ATOM 1445 C CA . ILE A 1 190 ? -5.167 -12.547 12.438 1.00 93.19 190 ILE A CA 1
ATOM 1446 C C . ILE A 1 190 ? -4.538 -11.934 13.683 1.00 93.19 190 ILE A C 1
ATOM 1448 O O . ILE A 1 190 ? -5.036 -12.110 14.789 1.00 93.19 190 ILE A O 1
ATOM 1452 N N . GLU A 1 191 ? -3.478 -11.158 13.523 1.00 92.25 191 GLU A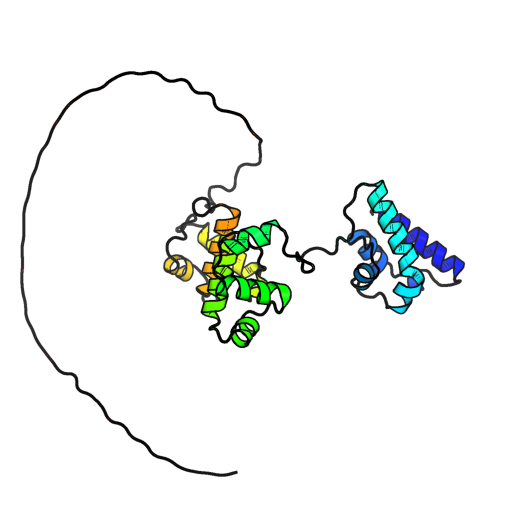 N 1
ATOM 1453 C CA . GLU A 1 191 ? -2.837 -10.462 14.636 1.00 92.25 191 GLU A CA 1
ATOM 1454 C C . GLU A 1 191 ? -3.550 -9.160 15.039 1.00 92.25 191 GLU A C 1
ATOM 1456 O O . GLU A 1 191 ? -4.318 -8.567 14.279 1.00 92.25 191 GLU A O 1
ATOM 1461 N N . PHE A 1 192 ? -3.241 -8.655 16.239 1.00 94.50 192 PHE A N 1
ATOM 1462 C CA . PHE A 1 192 ? -3.765 -7.372 16.724 1.00 94.50 192 PHE A CA 1
ATOM 1463 C C . PHE A 1 192 ? -3.442 -6.199 15.792 1.00 94.50 192 PHE A C 1
ATOM 1465 O O . PHE A 1 192 ? -4.241 -5.272 15.682 1.00 94.50 192 PHE A O 1
ATOM 1472 N N . ASN A 1 193 ? -2.291 -6.227 15.121 1.00 94.19 193 ASN A N 1
ATOM 1473 C CA . ASN A 1 193 ? -1.906 -5.170 14.193 1.00 94.19 193 ASN A CA 1
ATOM 1474 C C . ASN A 1 193 ? -2.803 -5.144 12.952 1.00 94.19 193 ASN A C 1
ATOM 1476 O O . ASN A 1 193 ? -3.245 -4.062 12.576 1.00 94.19 193 ASN A O 1
ATOM 1480 N N . HIS A 1 194 ? -3.181 -6.305 12.402 1.00 94.38 194 HIS A N 1
ATOM 1481 C CA . HIS A 1 194 ? -4.160 -6.373 11.312 1.00 94.38 194 HIS A CA 1
ATOM 1482 C C . HIS A 1 194 ? -5.489 -5.735 11.729 1.00 94.38 194 HIS A C 1
ATOM 1484 O O . HIS A 1 194 ? -6.040 -4.910 11.006 1.00 94.38 194 HIS A O 1
ATOM 1490 N N . ILE A 1 195 ? -5.966 -6.046 12.938 1.00 95.88 195 ILE A N 1
ATOM 1491 C CA . ILE A 1 195 ? -7.222 -5.494 13.465 1.00 95.88 195 ILE A CA 1
ATOM 1492 C C . ILE A 1 195 ? -7.144 -3.968 13.577 1.00 95.88 195 ILE A C 1
ATOM 1494 O O . ILE A 1 195 ? -8.044 -3.273 13.113 1.00 95.88 195 ILE A O 1
ATOM 1498 N N . LYS A 1 196 ? -6.060 -3.427 14.144 1.00 95.50 196 LYS A N 1
ATOM 1499 C CA . LYS A 1 196 ? -5.879 -1.972 14.277 1.00 95.50 196 LYS A CA 1
ATOM 1500 C C . LYS A 1 196 ? -5.853 -1.256 12.925 1.00 95.50 196 LYS A C 1
ATOM 1502 O O . LYS A 1 196 ? -6.442 -0.185 12.811 1.00 95.50 196 LYS A O 1
ATOM 1507 N N . VAL A 1 197 ? -5.185 -1.834 11.923 1.00 94.69 197 VAL A N 1
ATOM 1508 C CA . VAL A 1 197 ? -5.123 -1.275 10.562 1.00 94.69 197 VAL A CA 1
ATOM 1509 C C . VAL A 1 197 ? -6.519 -1.225 9.945 1.00 94.69 197 VAL A C 1
ATOM 1511 O O . VAL A 1 197 ? -6.932 -0.169 9.468 1.00 94.69 197 VAL A O 1
ATOM 1514 N N . VAL A 1 198 ? -7.284 -2.320 10.026 1.00 94.75 198 VAL A N 1
ATOM 1515 C CA . VAL A 1 198 ? -8.660 -2.356 9.501 1.00 94.75 198 VAL A CA 1
ATOM 1516 C C . VAL A 1 198 ? -9.561 -1.361 10.228 1.00 94.75 198 VAL A C 1
ATOM 1518 O O . VAL A 1 198 ? -10.296 -0.634 9.570 1.00 94.75 198 VAL A O 1
ATOM 1521 N N . ILE A 1 199 ? -9.476 -1.258 11.559 1.00 94.62 199 ILE A N 1
ATOM 1522 C CA . ILE A 1 199 ? -10.248 -0.264 12.324 1.00 94.62 199 ILE A CA 1
ATOM 1523 C C . ILE A 1 199 ? -9.917 1.155 11.860 1.00 94.62 199 ILE A C 1
ATOM 1525 O O . ILE A 1 199 ? -10.835 1.946 11.653 1.00 94.62 199 ILE A O 1
ATOM 1529 N N . ALA A 1 200 ? -8.634 1.481 11.669 1.00 93.69 200 ALA A N 1
ATOM 1530 C CA . ALA A 1 200 ? -8.213 2.802 11.205 1.00 93.69 200 ALA A CA 1
ATOM 1531 C C . ALA A 1 200 ? -8.780 3.124 9.814 1.00 93.69 200 ALA A C 1
ATOM 1533 O O . ALA A 1 200 ? -9.326 4.207 9.613 1.00 93.69 200 ALA A O 1
ATOM 1534 N N . MET A 1 201 ? -8.727 2.166 8.885 1.00 91.69 201 MET A N 1
ATOM 1535 C CA . MET A 1 201 ? -9.286 2.316 7.538 1.00 91.69 201 MET A CA 1
ATOM 1536 C C . MET A 1 201 ? -10.819 2.427 7.538 1.00 91.69 201 MET A C 1
ATOM 1538 O O . MET A 1 201 ? -11.376 3.268 6.838 1.00 91.69 201 MET A O 1
ATOM 1542 N N . LEU A 1 202 ? -11.522 1.622 8.342 1.00 90.31 202 LEU A N 1
ATOM 1543 C CA . LEU A 1 202 ? -12.983 1.700 8.467 1.00 90.31 202 LEU A CA 1
ATOM 1544 C C . LEU A 1 202 ? -13.425 3.018 9.109 1.00 90.31 202 LEU A C 1
ATOM 1546 O O . LEU A 1 202 ? -14.363 3.647 8.627 1.00 90.31 202 LEU A O 1
ATOM 1550 N N . SER A 1 203 ? -12.722 3.461 10.151 1.00 88.50 203 SER A N 1
ATOM 1551 C CA . SER A 1 203 ? -12.988 4.734 10.830 1.00 88.50 203 SER A CA 1
ATOM 1552 C C . SER A 1 203 ? -12.771 5.930 9.908 1.00 88.50 203 SER A C 1
ATOM 1554 O O . SER A 1 203 ? -13.487 6.916 10.018 1.00 88.50 203 SER A O 1
ATOM 1556 N N . GLN A 1 204 ? -11.809 5.846 8.988 1.00 83.81 204 GLN A N 1
ATOM 1557 C CA . GLN A 1 204 ? -11.573 6.878 7.981 1.00 83.81 204 GLN A CA 1
ATOM 1558 C C . GLN A 1 204 ? -12.654 6.870 6.890 1.00 83.81 204 GLN A C 1
ATOM 1560 O O . GLN A 1 204 ? -13.092 7.934 6.462 1.00 83.81 204 GLN A O 1
ATOM 1565 N N . LYS A 1 205 ? -13.125 5.685 6.482 1.00 83.31 205 LYS A N 1
ATOM 1566 C CA . LYS A 1 205 ? -14.154 5.541 5.443 1.00 83.31 205 LYS A CA 1
ATOM 1567 C C . LYS A 1 205 ? -15.556 5.954 5.901 1.00 83.31 205 LYS A C 1
ATOM 1569 O O . LYS A 1 205 ? -16.290 6.535 5.109 1.00 83.31 205 LYS A O 1
ATOM 1574 N N . TYR A 1 206 ? -15.939 5.603 7.127 1.00 79.69 206 TYR A N 1
ATOM 1575 C CA . TYR A 1 206 ? -17.302 5.811 7.630 1.00 79.69 206 TYR A CA 1
ATOM 1576 C C . TYR A 1 206 ? -17.382 6.854 8.748 1.00 79.69 206 TYR A C 1
ATOM 1578 O O . TYR A 1 206 ? -18.432 7.435 8.939 1.00 79.69 206 TYR A O 1
ATOM 1586 N N . GLY A 1 207 ? -16.290 7.134 9.463 1.00 69.25 207 GLY A N 1
ATOM 1587 C CA . GLY A 1 207 ? -16.309 7.864 10.733 1.00 69.25 207 GLY A CA 1
ATOM 1588 C C . GLY A 1 207 ? -16.268 6.903 11.928 1.00 69.25 207 GLY A C 1
ATOM 1589 O O . GLY A 1 207 ? -16.813 5.802 11.882 1.00 69.25 207 GLY A O 1
ATOM 1590 N N . VAL A 1 208 ? -15.606 7.306 13.021 1.00 58.31 208 VAL A N 1
ATOM 1591 C CA . VAL A 1 208 ? -15.316 6.448 14.199 1.00 58.31 208 VAL A CA 1
ATOM 1592 C C . VAL A 1 208 ? -16.578 5.839 14.838 1.00 58.31 208 VAL A C 1
ATOM 1594 O O . VAL A 1 208 ? -16.505 4.753 15.403 1.00 58.31 208 VAL A O 1
ATOM 1597 N N . ASN A 1 209 ? -17.734 6.501 14.716 1.00 60.41 209 ASN A N 1
ATOM 1598 C CA . ASN A 1 209 ? -19.009 6.070 15.309 1.00 60.41 209 ASN A CA 1
ATOM 1599 C C . ASN A 1 209 ? -20.011 5.505 14.288 1.00 60.41 209 ASN A C 1
ATOM 1601 O O . ASN A 1 209 ? -21.153 5.225 14.641 1.00 60.41 209 ASN A O 1
ATOM 1605 N N . GLU A 1 210 ? -19.609 5.371 13.026 1.00 69.94 210 GLU A N 1
ATOM 1606 C CA . GLU A 1 210 ? -20.518 5.102 11.905 1.00 69.94 210 GLU A CA 1
ATOM 1607 C C . GLU A 1 210 ? -20.140 3.826 11.140 1.00 69.94 210 GLU A C 1
ATOM 1609 O O . GLU A 1 210 ? -20.642 3.580 10.044 1.00 69.94 210 GLU A O 1
ATOM 1614 N N . ILE A 1 211 ? -19.270 2.980 11.712 1.00 74.56 211 ILE A N 1
ATOM 1615 C CA . ILE A 1 211 ? -18.945 1.677 11.121 1.00 74.56 211 ILE A CA 1
ATOM 1616 C C . ILE A 1 211 ? -20.254 0.868 10.995 1.00 74.56 211 ILE A C 1
ATOM 1618 O O . ILE A 1 211 ? -20.862 0.549 12.018 1.00 74.56 211 ILE A O 1
ATOM 1622 N N . PRO A 1 212 ? -20.712 0.531 9.772 1.00 72.44 212 PRO A N 1
ATOM 1623 C CA . PRO A 1 212 ? -22.051 -0.020 9.575 1.00 72.44 212 PRO A CA 1
ATOM 1624 C C . PRO A 1 212 ? -22.216 -1.397 10.222 1.00 72.44 212 PRO A C 1
ATOM 1626 O O . PRO A 1 212 ? -21.382 -2.273 10.018 1.00 72.44 212 PRO A O 1
ATOM 1629 N N . SER A 1 213 ? -23.322 -1.642 10.922 1.00 72.56 213 SER A N 1
ATOM 1630 C CA . SER A 1 213 ? -23.731 -3.001 11.291 1.00 72.56 213 SER A CA 1
ATOM 1631 C C . SER A 1 213 ? -24.346 -3.727 10.086 1.00 72.56 213 SER A C 1
ATOM 1633 O O . SER A 1 213 ? -24.916 -3.093 9.193 1.00 72.56 213 SER A O 1
ATOM 1635 N N . GLU A 1 214 ? -24.282 -5.064 10.050 1.00 61.69 214 GLU A N 1
ATOM 1636 C CA . GLU A 1 214 ? -24.878 -5.870 8.962 1.00 61.69 214 GLU A CA 1
ATOM 1637 C C . GLU A 1 214 ? -26.371 -5.565 8.712 1.00 61.69 214 GLU A C 1
ATOM 1639 O O . GLU A 1 214 ? -26.854 -5.730 7.592 1.00 61.69 214 GLU A O 1
ATOM 1644 N N . SER A 1 215 ? -27.085 -5.038 9.711 1.00 52.16 215 SER A N 1
ATOM 1645 C CA . SER A 1 215 ? -28.485 -4.608 9.614 1.00 52.16 215 SER A CA 1
ATOM 1646 C C . SER A 1 215 ? -28.732 -3.335 8.788 1.00 52.16 215 SER A C 1
ATOM 1648 O O . SER A 1 215 ? -29.884 -3.066 8.462 1.00 52.16 215 SER A O 1
ATOM 1650 N N . ASN A 1 216 ? -27.700 -2.567 8.415 1.00 49.94 216 ASN A N 1
ATOM 1651 C CA . ASN A 1 216 ? -27.845 -1.263 7.745 1.00 49.94 216 ASN A CA 1
ATOM 1652 C C . ASN A 1 216 ? -27.545 -1.284 6.227 1.00 49.94 216 ASN A C 1
ATOM 1654 O O . ASN A 1 216 ? -27.397 -0.237 5.603 1.00 49.94 216 ASN A O 1
ATOM 1658 N N . LYS A 1 217 ? -27.457 -2.464 5.593 1.00 45.50 217 LYS A N 1
ATOM 1659 C CA . LYS A 1 217 ? -27.101 -2.623 4.161 1.00 45.50 217 LYS A CA 1
ATOM 1660 C C . LYS A 1 217 ? -28.243 -2.365 3.156 1.00 45.50 217 LYS A C 1
ATOM 1662 O O . LYS A 1 217 ? -28.145 -2.793 2.006 1.00 45.50 217 LYS A O 1
ATOM 1667 N N . HIS A 1 218 ? -29.309 -1.656 3.531 1.00 36.03 218 HIS A N 1
ATOM 1668 C CA . HIS A 1 218 ? -30.389 -1.321 2.596 1.00 36.03 218 HIS A CA 1
ATOM 1669 C C . HIS A 1 218 ? -30.814 0.147 2.687 1.00 36.03 218 HIS A C 1
ATOM 1671 O O . HIS A 1 218 ? -31.684 0.494 3.479 1.00 36.03 218 HIS A O 1
ATOM 1677 N N . SER A 1 219 ? -30.206 0.999 1.855 1.00 27.05 219 SER A N 1
ATOM 1678 C CA . SER A 1 219 ? -30.882 2.064 1.087 1.00 27.05 219 SER A CA 1
ATOM 1679 C C . SER A 1 219 ? -29.881 2.753 0.141 1.00 27.05 219 SER A C 1
ATOM 1681 O O . SER A 1 219 ? -28.791 3.112 0.590 1.00 27.05 219 SER A O 1
ATOM 1683 N N . PRO A 1 220 ? -30.206 2.932 -1.154 1.00 34.91 220 PRO A N 1
ATOM 1684 C CA . PRO A 1 220 ? -29.414 3.742 -2.070 1.00 34.91 220 PRO A CA 1
ATOM 1685 C C . PRO A 1 220 ? -29.751 5.238 -1.930 1.00 34.91 220 PRO A C 1
ATOM 1687 O O . PRO A 1 220 ? -30.863 5.604 -1.565 1.00 34.91 220 PRO A O 1
ATOM 1690 N N . GLU A 1 221 ? -28.736 6.053 -2.221 1.00 30.47 221 GLU A N 1
ATOM 1691 C CA . GLU A 1 221 ? -28.715 7.456 -2.668 1.00 30.47 221 GLU A CA 1
ATOM 1692 C C . GLU A 1 221 ? -30.022 8.277 -2.636 1.00 30.47 221 GLU A C 1
ATOM 1694 O O . GLU A 1 221 ? -30.979 7.936 -3.316 1.00 30.47 221 GLU A O 1
ATOM 1699 N N . HIS A 1 222 ? -29.989 9.460 -2.000 1.00 30.58 222 HIS A N 1
ATOM 1700 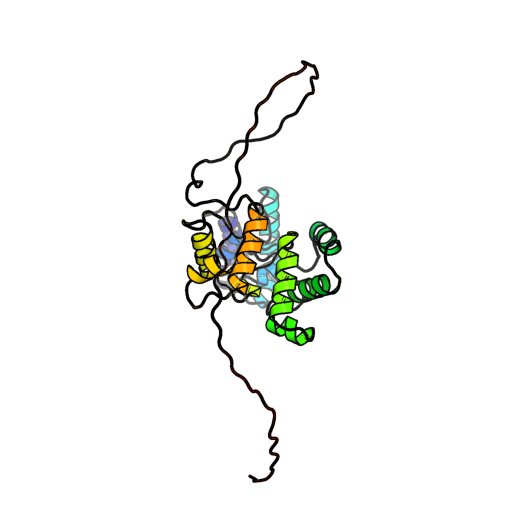C CA . HIS A 1 222 ? -30.350 10.733 -2.651 1.00 30.58 222 HIS A CA 1
ATOM 1701 C C . HIS A 1 222 ? -29.925 11.968 -1.819 1.00 30.58 222 HIS A C 1
ATOM 1703 O O . HIS A 1 222 ? -30.410 12.209 -0.722 1.00 30.58 222 HIS A O 1
ATOM 1709 N N . GLN A 1 223 ? -29.018 12.746 -2.424 1.00 29.05 223 GLN A N 1
ATOM 1710 C CA . GLN A 1 223 ? -29.011 14.212 -2.578 1.00 29.05 223 GLN A CA 1
ATOM 1711 C C . GLN A 1 223 ? -29.073 15.173 -1.365 1.00 29.05 223 GLN A C 1
ATOM 1713 O O . GLN A 1 223 ? -30.089 15.356 -0.715 1.00 29.05 223 GLN A O 1
ATOM 1718 N N . SER A 1 224 ? -27.976 15.937 -1.259 1.00 29.20 224 SER A N 1
ATOM 1719 C CA . SER A 1 224 ? -27.907 17.403 -1.423 1.00 29.20 224 SER A CA 1
ATOM 1720 C C . SER A 1 224 ? -28.673 18.337 -0.467 1.00 29.20 224 SER A C 1
ATOM 1722 O O . SER A 1 224 ? -29.887 18.461 -0.511 1.00 29.20 224 SER A O 1
ATOM 1724 N N . SER A 1 225 ? -27.873 19.130 0.260 1.00 27.67 225 SER A N 1
ATOM 1725 C CA . SER A 1 225 ? -27.958 20.598 0.409 1.00 27.67 225 SER A CA 1
ATOM 1726 C C . SER A 1 225 ? -29.320 21.270 0.657 1.00 27.67 225 SER A C 1
ATOM 1728 O O . SER A 1 225 ? -30.127 21.364 -0.262 1.00 27.67 225 SER A O 1
ATOM 1730 N N . ALA A 1 226 ? -29.457 21.914 1.823 1.00 29.58 226 ALA A N 1
ATOM 1731 C CA . ALA A 1 226 ? -29.920 23.305 2.023 1.00 29.58 226 ALA A CA 1
ATOM 1732 C C . ALA A 1 226 ? -30.423 23.462 3.474 1.00 29.58 226 ALA A C 1
ATOM 1734 O O . ALA A 1 226 ? -31.320 22.757 3.909 1.00 29.58 226 ALA A O 1
ATOM 1735 N N . THR A 1 227 ? -29.724 24.228 4.314 1.00 29.69 227 THR A N 1
ATOM 1736 C CA . THR A 1 227 ? -30.035 25.638 4.636 1.00 29.69 227 THR A CA 1
ATOM 1737 C C . THR A 1 227 ? -30.930 25.758 5.874 1.00 29.69 227 THR A C 1
ATOM 1739 O O . THR A 1 227 ? -32.104 25.409 5.862 1.00 29.69 227 THR A O 1
ATOM 1742 N N . ARG A 1 228 ? -30.342 26.288 6.956 1.00 30.27 228 ARG A N 1
ATOM 1743 C CA . ARG A 1 228 ? -31.061 26.835 8.118 1.00 30.27 228 ARG A CA 1
ATOM 1744 C C . ARG A 1 228 ? -31.833 28.093 7.703 1.00 30.27 228 ARG A C 1
ATOM 1746 O O . ARG A 1 228 ? -31.366 28.817 6.823 1.00 30.27 228 ARG A O 1
ATOM 1753 N N . PRO A 1 229 ? -32.905 28.434 8.426 1.00 35.91 229 PRO A N 1
ATOM 1754 C CA . PRO A 1 229 ? -32.781 29.662 9.206 1.00 35.91 229 PRO A CA 1
ATOM 1755 C C . PRO A 1 229 ? -33.313 29.553 10.640 1.00 35.91 229 PRO A C 1
ATOM 1757 O O . PRO A 1 229 ? -34.143 28.711 10.973 1.00 35.91 229 PRO A O 1
ATOM 1760 N N . ASP A 1 230 ? -32.766 30.449 11.460 1.00 28.73 230 ASP A N 1
ATOM 1761 C CA . ASP A 1 230 ? -33.234 30.879 12.774 1.00 28.73 230 ASP A CA 1
ATOM 1762 C C . ASP A 1 230 ? -34.739 31.156 12.833 1.00 28.73 230 ASP A C 1
ATOM 1764 O O . ASP A 1 230 ? -35.265 31.855 11.971 1.00 28.73 230 ASP A O 1
ATOM 1768 N N . THR A 1 231 ? -35.358 30.781 13.955 1.00 35.47 231 THR A N 1
ATOM 1769 C CA . THR A 1 231 ? -36.241 31.684 14.712 1.00 35.47 231 THR A CA 1
ATOM 1770 C C . THR A 1 231 ? -36.220 31.312 16.192 1.00 35.47 231 THR A C 1
ATOM 1772 O O . THR A 1 231 ? -36.430 30.163 16.575 1.00 35.47 231 THR A O 1
ATOM 1775 N N . SER A 1 232 ? -35.958 32.325 17.007 1.00 31.25 232 SER A N 1
ATOM 1776 C CA . SER A 1 232 ? -36.080 32.386 18.456 1.00 31.25 232 SER A CA 1
ATOM 1777 C C . SER A 1 232 ? -37.540 32.541 18.906 1.00 31.25 232 SER A C 1
ATOM 1779 O O . SER A 1 232 ? -38.321 33.186 18.213 1.00 31.25 232 SER A O 1
ATOM 1781 N N . ALA A 1 233 ? -37.868 31.994 20.085 1.00 33.12 233 ALA A N 1
ATOM 1782 C CA . ALA A 1 233 ? -38.690 32.579 21.167 1.00 33.12 233 ALA A CA 1
ATOM 1783 C C . ALA A 1 233 ? -39.382 31.462 21.984 1.00 33.12 233 ALA A C 1
ATOM 1785 O O . ALA A 1 233 ? -40.140 30.676 21.435 1.00 33.12 233 ALA A O 1
ATOM 1786 N N . ILE A 1 234 ? -38.946 31.226 23.228 1.00 30.98 234 ILE A N 1
ATOM 1787 C CA . ILE A 1 234 ? -39.596 31.650 24.491 1.00 30.98 234 ILE A CA 1
ATOM 1788 C C . ILE A 1 234 ? -40.810 30.777 24.852 1.00 30.98 234 ILE A C 1
ATOM 1790 O O . ILE A 1 234 ? -41.873 30.947 24.279 1.00 30.98 234 ILE A O 1
ATOM 1794 N N . GLU A 1 235 ? -40.664 29.929 25.878 1.00 30.59 235 GLU A N 1
ATOM 1795 C CA . GLU A 1 235 ? -41.535 29.972 27.063 1.00 30.59 235 GLU A CA 1
ATOM 1796 C C . GLU A 1 235 ? -40.960 29.159 28.238 1.00 30.59 235 GLU A C 1
ATOM 1798 O O . GLU A 1 235 ? -40.170 28.229 28.091 1.00 30.59 235 GLU A O 1
ATOM 1803 N N . THR A 1 236 ? -41.302 29.646 29.422 1.00 29.83 236 THR A N 1
ATOM 1804 C CA . THR A 1 236 ? -40.696 29.471 30.743 1.00 29.83 236 THR A CA 1
ATOM 1805 C C . THR A 1 236 ? -41.286 28.315 31.572 1.00 29.83 236 THR A C 1
ATOM 1807 O O . THR A 1 236 ? -42.430 27.926 31.388 1.00 29.83 236 THR A O 1
ATOM 1810 N N . SER A 1 237 ? -40.463 27.833 32.514 1.00 29.78 237 SER A N 1
ATOM 1811 C CA . SER A 1 237 ? -40.601 26.848 33.621 1.00 29.78 237 SER A CA 1
ATOM 1812 C C . SER A 1 237 ? -41.840 27.026 34.555 1.00 29.78 237 SER A C 1
ATOM 1814 O O . SER A 1 237 ? -42.611 27.942 34.284 1.00 29.78 237 SER A O 1
ATOM 1816 N N . PRO A 1 238 ? -42.021 26.331 35.727 1.00 46.81 238 PRO A N 1
ATOM 1817 C CA . PRO A 1 238 ? -41.192 25.316 36.436 1.00 46.81 238 PRO A CA 1
ATOM 1818 C C . PRO A 1 238 ? -41.949 24.179 37.220 1.00 46.81 238 PRO A C 1
ATOM 1820 O O . PRO A 1 238 ? -43.174 24.142 37.253 1.00 46.81 238 PRO A O 1
ATOM 1823 N N . SER A 1 239 ? -41.173 23.365 37.981 1.00 30.48 239 SER A N 1
ATOM 1824 C CA . SER A 1 239 ? -41.502 22.768 39.316 1.00 30.48 239 SER A CA 1
ATOM 1825 C C . SER A 1 239 ? -42.341 21.454 39.368 1.00 30.48 239 SER A C 1
ATOM 1827 O O . SER A 1 239 ? -43.267 21.314 38.592 1.00 30.48 239 SER A O 1
ATOM 1829 N N . ILE A 1 240 ? -42.172 20.439 40.253 1.00 32.97 240 ILE A N 1
ATOM 1830 C CA . ILE A 1 240 ? -41.490 20.284 41.565 1.00 32.97 240 ILE A CA 1
ATOM 1831 C C . ILE A 1 240 ? -41.523 18.783 42.056 1.00 32.97 240 ILE A C 1
ATOM 1833 O O . ILE A 1 240 ? -42.532 18.119 41.864 1.00 32.97 240 ILE A O 1
ATOM 1837 N N . ILE A 1 241 ? -40.428 18.310 42.705 1.00 31.38 241 ILE A N 1
ATOM 1838 C CA . ILE A 1 241 ? -40.252 17.446 43.935 1.00 31.38 241 ILE A CA 1
ATOM 1839 C C . ILE A 1 241 ? -40.907 16.031 43.996 1.00 31.38 241 ILE A C 1
ATOM 1841 O O . ILE A 1 241 ? -42.101 15.876 43.790 1.00 31.38 241 ILE A O 1
ATOM 1845 N N . SER A 1 242 ? -40.200 14.926 44.320 1.00 30.48 242 SER A N 1
ATOM 1846 C CA . SER A 1 242 ? -39.765 14.444 45.671 1.00 30.48 242 SER A CA 1
ATOM 1847 C C . SER A 1 242 ? -38.831 13.217 45.513 1.00 30.48 242 SER A C 1
ATOM 1849 O O . SER A 1 242 ? -39.113 12.385 44.661 1.00 30.48 242 SER A O 1
ATOM 1851 N N . LYS A 1 243 ? -37.631 13.128 46.130 1.00 29.98 243 LYS A N 1
ATOM 1852 C CA . LYS A 1 243 ? -37.288 12.477 47.436 1.00 29.98 243 LYS A CA 1
ATOM 1853 C C . LYS A 1 243 ? -37.946 11.085 47.615 1.00 29.98 243 LYS A C 1
ATOM 1855 O O . LYS A 1 243 ? -39.135 10.967 47.390 1.00 29.98 243 LYS A O 1
ATOM 1860 N N . GLU A 1 244 ? -37.272 9.998 48.019 1.00 28.86 244 GLU A N 1
ATOM 1861 C CA . GLU A 1 244 ? -36.517 9.858 49.273 1.00 28.86 244 GLU A CA 1
ATOM 1862 C C . GLU A 1 244 ? -35.806 8.476 49.404 1.00 28.86 244 GLU A C 1
ATOM 1864 O O . GLU A 1 244 ? -36.338 7.456 48.982 1.00 28.86 244 GLU A O 1
ATOM 1869 N N . ASN A 1 245 ? -34.596 8.495 49.989 1.00 27.14 245 ASN A N 1
ATOM 1870 C CA . ASN A 1 245 ? -33.883 7.538 50.869 1.00 27.14 245 ASN A CA 1
ATOM 1871 C C . ASN A 1 245 ? -34.330 6.055 50.991 1.00 27.14 245 ASN A C 1
ATOM 1873 O O . ASN A 1 245 ? -35.481 5.787 51.301 1.00 27.14 245 ASN A O 1
ATOM 1877 N N . ASN A 1 246 ? -33.376 5.101 51.034 1.00 30.30 246 ASN A N 1
ATOM 1878 C CA . ASN A 1 246 ? -32.796 4.609 52.307 1.00 30.30 246 ASN A CA 1
ATOM 1879 C C . ASN A 1 246 ? -31.664 3.557 52.132 1.00 30.30 246 ASN A C 1
ATOM 1881 O O . ASN A 1 246 ? -31.841 2.494 51.552 1.00 30.30 246 ASN A O 1
ATOM 1885 N N . SER A 1 247 ? -30.516 3.914 52.702 1.00 30.52 247 SER A N 1
ATOM 1886 C CA . SER A 1 247 ? -29.480 3.197 53.466 1.00 30.52 247 SER A CA 1
ATOM 1887 C C . SER A 1 247 ? -29.532 1.682 53.771 1.00 30.52 247 SER A C 1
ATOM 1889 O O . SER A 1 247 ? -30.581 1.097 54.019 1.00 30.52 247 SER A O 1
ATOM 1891 N N . ASN A 1 248 ? -28.310 1.190 54.059 1.00 30.33 248 ASN A N 1
ATOM 1892 C CA . ASN A 1 248 ? -27.880 0.014 54.850 1.00 30.33 248 ASN A CA 1
ATOM 1893 C C . ASN A 1 248 ? -27.614 -1.273 54.036 1.00 30.33 248 ASN A C 1
ATOM 1895 O O . ASN A 1 248 ? -28.394 -1.640 53.179 1.00 30.33 248 ASN A O 1
ATOM 1899 N N . LYS A 1 249 ? -26.548 -2.058 54.259 1.00 34.59 249 LYS A N 1
ATOM 1900 C CA . LYS A 1 249 ? -25.747 -2.266 55.475 1.00 34.59 249 LYS A CA 1
ATOM 1901 C C . LYS A 1 249 ? -24.424 -2.977 55.128 1.00 34.59 249 LYS A C 1
ATOM 1903 O O . LYS A 1 249 ? -24.412 -3.915 54.337 1.00 34.59 249 LYS A O 1
ATOM 1908 N N . ARG A 1 250 ? -23.343 -2.574 55.802 1.00 29.12 250 ARG A N 1
ATOM 1909 C CA . ARG A 1 250 ? -22.084 -3.323 55.981 1.00 29.12 250 ARG A CA 1
ATOM 1910 C C . ARG A 1 250 ? -22.321 -4.770 56.444 1.00 29.12 250 ARG A C 1
ATOM 1912 O O . ARG A 1 250 ? -23.131 -4.972 57.349 1.00 29.12 250 ARG A O 1
ATOM 1919 N N . LYS A 1 251 ? -21.478 -5.700 55.979 1.00 36.53 251 LYS A N 1
ATOM 1920 C CA . LYS A 1 251 ? -20.872 -6.765 56.801 1.00 36.53 251 LYS A CA 1
ATOM 1921 C C . LYS A 1 251 ? -19.458 -7.073 56.296 1.00 36.53 251 LYS A C 1
ATOM 1923 O O . LYS A 1 251 ? -19.284 -7.510 55.165 1.00 36.53 251 LYS A O 1
ATOM 1928 N N . GLU A 1 252 ? -18.474 -6.827 57.157 1.00 29.34 252 GLU A N 1
ATOM 1929 C CA . GLU A 1 252 ? -17.171 -7.493 57.131 1.00 29.34 252 GLU A CA 1
ATOM 1930 C C . GLU A 1 252 ? -17.337 -8.971 57.516 1.00 29.34 252 GLU A C 1
ATOM 1932 O O . GLU A 1 252 ? -18.189 -9.306 58.342 1.00 29.34 252 GLU A O 1
ATOM 1937 N N . SER A 1 253 ? -16.468 -9.831 56.986 1.00 29.84 253 SER A N 1
ATOM 1938 C CA . SER A 1 253 ? -15.948 -10.983 57.724 1.00 29.84 253 SER A CA 1
ATOM 1939 C C . SER A 1 253 ? -14.555 -11.319 57.204 1.00 29.84 253 SER A C 1
ATOM 1941 O O . SER A 1 253 ? -14.351 -11.544 56.014 1.00 29.84 253 SER A O 1
ATOM 1943 N N . SER A 1 254 ? -13.614 -11.326 58.136 1.00 30.95 254 SER A N 1
ATOM 1944 C CA . SER A 1 254 ? -12.216 -11.722 58.024 1.00 30.95 254 SER A CA 1
ATOM 1945 C C . SER A 1 254 ? -12.043 -13.245 58.085 1.00 30.95 254 SER A C 1
ATOM 1947 O O . SER A 1 254 ? -12.864 -13.919 58.692 1.00 30.95 254 SER A O 1
ATOM 1949 N N . TYR A 1 255 ? -10.957 -13.747 57.482 1.00 31.33 255 TYR A N 1
ATOM 1950 C CA . TYR A 1 255 ? -10.121 -14.914 57.851 1.00 31.33 255 TYR A CA 1
ATOM 1951 C C . TYR A 1 255 ? -8.878 -14.831 56.925 1.00 31.33 255 TYR A C 1
ATOM 1953 O O . TYR A 1 255 ? -9.021 -14.907 55.711 1.00 31.33 255 TYR A O 1
ATOM 1961 N N . PHE A 1 256 ? -7.711 -14.329 57.358 1.00 30.92 256 PHE A N 1
ATOM 1962 C CA . PHE A 1 256 ? -6.570 -15.060 57.957 1.00 30.92 256 PHE A CA 1
ATOM 1963 C C . PHE A 1 256 ? -6.261 -16.385 57.218 1.00 30.92 256 PHE A C 1
ATOM 1965 O O . PHE A 1 256 ? -7.050 -17.318 57.289 1.00 30.92 256 PHE A O 1
ATOM 1972 N N . SER A 1 257 ? -5.163 -16.539 56.458 1.00 36.25 257 SER A N 1
ATOM 1973 C CA . SER A 1 257 ? -3.803 -16.780 56.984 1.00 36.25 257 SER A CA 1
ATOM 1974 C C . SER A 1 257 ? -2.699 -16.640 55.906 1.00 36.25 257 SER A C 1
ATOM 1976 O O . SER A 1 257 ? -2.805 -17.223 54.834 1.00 36.25 257 SER A O 1
ATOM 1978 N N . GLN A 1 258 ? -1.645 -15.877 56.230 1.00 33.06 258 GLN A N 1
ATOM 1979 C CA . GLN A 1 258 ? -0.192 -16.173 56.134 1.00 33.06 258 GLN A CA 1
ATOM 1980 C C . GLN A 1 258 ? 0.271 -17.316 55.193 1.00 33.06 258 GLN A C 1
ATOM 1982 O O . GLN A 1 258 ? -0.170 -18.449 55.324 1.00 33.06 258 GLN A O 1
ATOM 1987 N N . SER A 1 259 ? 1.261 -17.142 54.308 1.00 34.06 259 SER A N 1
ATOM 1988 C CA . SER A 1 259 ? 2.710 -17.045 54.610 1.00 34.06 259 SER A CA 1
ATOM 1989 C C . SER A 1 259 ? 3.476 -16.965 53.259 1.00 34.06 259 SER A C 1
ATOM 1991 O O . SER A 1 259 ? 3.044 -17.577 52.292 1.00 34.06 259 SER A O 1
ATOM 1993 N N . LYS A 1 260 ? 4.370 -15.989 53.039 1.00 34.12 260 LYS A N 1
ATOM 1994 C CA . LYS A 1 260 ? 5.831 -15.934 53.290 1.00 34.12 260 LYS A CA 1
ATOM 1995 C C . LYS A 1 260 ? 6.727 -16.400 52.117 1.00 34.12 260 LYS A C 1
ATOM 1997 O O . LYS A 1 260 ? 6.525 -17.452 51.533 1.00 34.12 260 LYS A O 1
ATOM 2002 N N . ASP A 1 261 ? 7.762 -15.579 51.918 1.00 34.59 261 ASP A N 1
ATOM 2003 C CA . ASP A 1 261 ? 9.115 -15.874 51.424 1.00 34.59 261 ASP A CA 1
ATOM 2004 C C . ASP A 1 261 ? 9.398 -15.946 49.908 1.00 34.59 261 ASP A C 1
ATOM 2006 O O . ASP A 1 261 ? 9.246 -16.958 49.233 1.00 34.59 261 ASP A O 1
ATOM 2010 N N . ALA A 1 262 ? 9.978 -14.844 49.411 1.00 37.62 262 ALA A N 1
ATOM 2011 C CA . ALA A 1 262 ? 11.088 -14.878 48.455 1.00 37.62 262 ALA A CA 1
ATOM 2012 C C . ALA A 1 262 ? 12.392 -15.242 49.205 1.00 37.62 262 ALA A C 1
ATOM 2014 O O . ALA A 1 262 ? 12.498 -14.928 50.394 1.00 37.62 262 ALA A O 1
ATOM 2015 N N . PRO A 1 263 ? 13.418 -15.820 48.542 1.00 45.00 263 PRO A N 1
ATOM 2016 C CA . PRO A 1 263 ? 14.505 -14.942 48.096 1.00 45.00 263 PRO A CA 1
ATOM 2017 C C . PRO A 1 263 ? 15.272 -15.347 46.812 1.00 45.00 263 PRO A C 1
ATOM 2019 O O . PRO A 1 263 ? 15.342 -16.491 46.380 1.00 45.00 263 PRO A O 1
ATOM 2022 N N . ALA A 1 264 ? 15.888 -14.298 46.268 1.00 36.00 264 ALA A N 1
ATOM 2023 C CA . ALA A 1 264 ? 17.077 -14.125 45.431 1.00 36.00 264 ALA A CA 1
ATOM 2024 C C . ALA A 1 264 ? 18.054 -15.285 45.073 1.00 36.00 264 ALA A C 1
ATOM 2026 O O . ALA A 1 264 ? 18.581 -15.991 45.923 1.00 36.00 264 ALA A O 1
ATOM 2027 N N . MET A 1 265 ? 18.470 -15.210 43.794 1.00 38.03 265 MET A N 1
ATOM 2028 C CA . MET A 1 265 ? 19.827 -15.333 43.210 1.00 38.03 265 MET A CA 1
ATOM 2029 C C . MET A 1 265 ? 20.607 -16.662 43.253 1.00 38.03 265 MET A C 1
ATOM 2031 O O . MET A 1 265 ? 21.042 -17.120 44.302 1.00 38.03 265 MET A O 1
ATOM 2035 N N . LYS A 1 266 ? 21.054 -17.098 42.060 1.00 41.47 266 LYS A N 1
ATOM 2036 C CA . LYS A 1 266 ? 22.442 -17.546 41.825 1.00 41.47 266 LYS A CA 1
ATOM 2037 C C . LYS A 1 266 ? 22.870 -17.340 40.364 1.00 41.47 266 LYS A C 1
ATOM 2039 O O . LYS A 1 266 ? 22.248 -17.841 39.436 1.00 41.47 266 LYS A O 1
ATOM 2044 N N . LYS A 1 267 ? 23.966 -16.591 40.194 1.00 41.75 267 LYS A N 1
ATOM 2045 C CA . LYS A 1 267 ? 24.818 -16.551 38.995 1.00 41.75 267 LYS A CA 1
ATOM 2046 C C . LYS A 1 267 ? 25.482 -17.917 38.797 1.00 41.75 267 LYS A C 1
ATOM 2048 O O . LYS A 1 267 ? 25.935 -18.493 39.782 1.00 41.75 267 LYS A O 1
ATOM 2053 N N . LEU A 1 268 ? 25.717 -18.322 37.548 1.00 37.97 268 LEU A N 1
ATOM 2054 C CA . LEU A 1 268 ? 26.903 -19.110 37.204 1.00 37.97 268 LEU A CA 1
ATOM 2055 C C . LEU A 1 268 ? 27.413 -18.736 35.803 1.00 37.97 268 LEU A C 1
ATOM 2057 O O . LEU A 1 268 ? 26.694 -18.822 34.814 1.00 37.97 268 LEU A O 1
ATOM 2061 N N . LYS A 1 269 ? 28.671 -18.285 35.757 1.00 42.97 269 LYS A N 1
ATOM 2062 C CA . LYS A 1 269 ? 29.532 -18.236 34.569 1.00 42.97 269 LYS A CA 1
ATOM 2063 C C . LYS A 1 269 ? 30.185 -19.614 34.395 1.00 42.97 269 LYS A C 1
ATOM 2065 O O . LYS A 1 269 ? 30.591 -20.175 35.405 1.00 42.97 269 LYS A O 1
ATOM 2070 N N . SER A 1 270 ? 30.394 -20.067 33.157 1.00 40.47 270 SER A N 1
ATOM 2071 C CA . SER A 1 270 ? 31.567 -20.838 32.671 1.00 40.47 270 SER A CA 1
ATOM 2072 C C . SER A 1 270 ? 31.273 -21.222 31.209 1.00 40.47 270 SER A C 1
ATOM 2074 O O . SER A 1 270 ? 30.251 -21.840 30.958 1.00 40.47 270 SER A O 1
ATOM 2076 N N . SER A 1 271 ? 31.903 -20.651 30.181 1.00 37.88 271 SER A N 1
ATOM 2077 C CA . SER A 1 271 ? 33.282 -20.797 29.688 1.00 37.88 271 SER A CA 1
ATOM 2078 C C . SER A 1 271 ? 33.555 -22.070 28.858 1.00 37.88 271 SER A C 1
ATOM 2080 O O . SER A 1 271 ? 33.393 -23.180 29.346 1.00 37.88 271 SER A O 1
ATOM 2082 N N . LYS A 1 272 ? 34.085 -21.810 27.646 1.00 42.25 272 LYS A N 1
ATOM 2083 C CA . LYS A 1 272 ? 35.098 -22.556 26.867 1.00 42.25 272 LYS A CA 1
ATOM 2084 C C . LYS A 1 272 ? 34.712 -23.666 25.854 1.00 42.25 272 LYS A C 1
ATOM 2086 O O . LYS A 1 272 ? 34.289 -24.745 26.230 1.00 42.25 272 LYS A O 1
ATOM 2091 N N . LEU A 1 273 ? 35.152 -23.377 24.611 1.00 42.22 273 LEU A N 1
ATOM 2092 C CA . LEU A 1 273 ? 35.958 -24.188 23.664 1.00 42.22 273 LEU A CA 1
ATOM 2093 C C . LEU A 1 273 ? 35.283 -25.283 22.812 1.00 42.22 273 LEU A C 1
ATOM 2095 O O . LEU A 1 273 ? 34.779 -26.254 23.354 1.00 42.22 273 LEU A O 1
ATOM 2099 N N . PHE A 1 274 ? 35.380 -25.143 21.478 1.00 44.88 274 PHE A N 1
ATOM 2100 C CA . PHE A 1 274 ? 36.151 -25.969 20.506 1.00 44.88 274 PHE A CA 1
ATOM 2101 C C . PHE A 1 274 ? 35.719 -25.556 19.072 1.00 44.88 274 PHE A C 1
ATOM 2103 O O . PHE A 1 274 ? 34.535 -25.580 18.767 1.00 44.88 274 PHE A O 1
ATOM 2110 N N . ASN A 1 275 ? 36.569 -24.883 18.283 1.00 46.16 275 ASN A N 1
ATOM 2111 C CA . ASN A 1 275 ? 37.389 -25.445 17.190 1.00 46.16 275 ASN A CA 1
ATOM 2112 C C . ASN A 1 275 ? 36.659 -26.454 16.281 1.00 46.16 275 ASN A C 1
ATOM 2114 O O . ASN A 1 275 ? 36.556 -27.619 16.655 1.00 46.16 275 ASN A O 1
ATOM 2118 N N . LEU A 1 276 ? 36.252 -26.021 15.081 1.00 52.75 276 LEU A N 1
ATOM 2119 C CA . LEU A 1 276 ? 36.848 -26.391 13.784 1.00 52.75 276 LEU A CA 1
ATOM 2120 C C . LEU A 1 276 ? 36.350 -25.433 12.690 1.00 52.75 276 LEU A C 1
ATOM 2122 O O . LEU A 1 276 ? 35.166 -25.038 12.764 1.00 52.75 276 LEU A O 1
#